Protein AF-A0A4Q3VGV3-F1 (afdb_monomer_lite)

Secondary structure (DSSP, 8-state):
--------TTS-HHHHHHHHHHHHHTT---------TTTTTTTTTTTS----SEEEEEE--SHHHHHHHHHHHHHHHHHTTEEEEEPPHHHHHHH-TT-TTGGG--EEEEEETTTTEEEEEEEE-GGGTTEEEEEEPP-SSHHHHHHHHHHHHHHHHHTT--EEEEPPPTTSPPPPGGGEEE-SSBEEE-TTTTHHHH--

pLDDT: mean 72.24, std 19.87, range [29.66, 96.62]

Foldseek 3Di:
DDADEDEPLPDDPVVVVVVVVVCVVVVHHDHDHPNPCVQVVCVPPPDDRFQFPWKKKWAAPDLVLLVLLVVLLCVLLVVLQKDKDWPDLVVLVVVVPPDPLSSLWTWIFIARPVPRHTQWTWGADPVGRRIIMITGTDDPCVPSSVVSVVSSQVSSVVSVIDMATFDQFPQRDTDDPVQWDQDPRHTDGHPVCNVVRPDD

Structure (mmCIF, N/CA/C/O backbone):
data_AF-A0A4Q3VGV3-F1
#
_entry.id   AF-A0A4Q3VGV3-F1
#
loop_
_atom_site.group_PDB
_atom_site.id
_atom_site.type_symbol
_atom_site.label_atom_id
_atom_site.label_alt_id
_atom_site.label_comp_id
_atom_site.label_asym_id
_atom_site.label_entity_id
_atom_site.label_seq_id
_atom_site.pdbx_PDB_ins_code
_atom_site.Cartn_x
_atom_site.Cartn_y
_atom_site.Cartn_z
_atom_site.occupancy
_atom_site.B_iso_or_equiv
_atom_site.auth_seq_id
_atom_site.auth_comp_id
_atom_site.auth_asym_id
_atom_site.auth_atom_id
_atom_site.pdbx_PDB_model_num
ATOM 1 N N . MET A 1 1 ? -16.987 -21.972 -27.657 1.00 40.00 1 MET A N 1
ATOM 2 C CA . MET A 1 1 ? -17.766 -20.711 -27.618 1.00 40.00 1 MET A CA 1
ATOM 3 C C . MET A 1 1 ? -16.811 -19.556 -27.882 1.00 40.00 1 MET A C 1
ATOM 5 O O . MET A 1 1 ? -15.802 -19.479 -27.195 1.00 40.00 1 MET A O 1
ATOM 9 N N . ASN A 1 2 ? -17.082 -18.706 -28.878 1.00 35.22 2 ASN 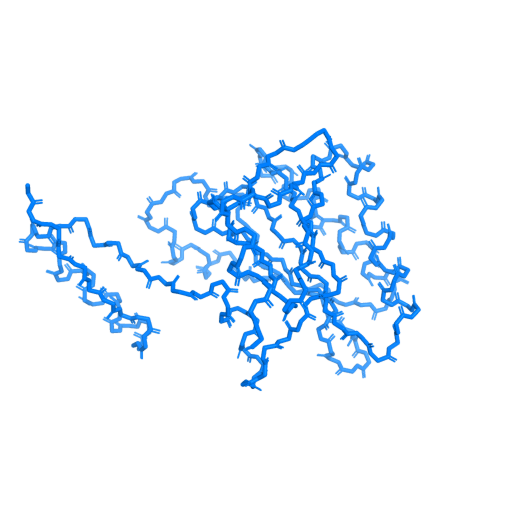A N 1
ATOM 10 C CA . ASN A 1 2 ? -16.252 -17.529 -29.168 1.00 35.22 2 ASN A CA 1
ATOM 11 C C . ASN A 1 2 ? -16.540 -16.430 -28.140 1.00 35.22 2 ASN A C 1
ATOM 13 O O . ASN A 1 2 ? -17.658 -15.918 -28.089 1.00 35.22 2 ASN A O 1
ATOM 17 N N . LYS A 1 3 ? -15.542 -16.077 -27.327 1.00 43.94 3 LYS A N 1
ATOM 18 C CA . LYS A 1 3 ? -15.597 -14.909 -26.442 1.00 43.94 3 LYS A CA 1
ATOM 19 C C . LYS A 1 3 ? -15.252 -13.663 -27.258 1.00 43.94 3 LYS A C 1
ATOM 21 O O . LYS A 1 3 ? -14.250 -13.645 -27.968 1.00 43.94 3 LYS A O 1
ATOM 26 N N . THR A 1 4 ? -16.099 -12.642 -27.192 1.00 41.28 4 THR A N 1
ATOM 27 C CA . THR A 1 4 ? -15.856 -11.343 -27.829 1.00 41.28 4 THR A CA 1
ATOM 28 C C . THR A 1 4 ? -15.467 -10.349 -26.747 1.00 41.28 4 THR A C 1
ATOM 30 O O . THR A 1 4 ? -16.259 -10.083 -25.848 1.00 41.28 4 THR A O 1
ATOM 33 N N . TYR A 1 5 ? -14.253 -9.814 -26.840 1.00 43.38 5 TYR A N 1
ATOM 34 C CA . TYR A 1 5 ? -13.727 -8.819 -25.911 1.00 43.38 5 TYR A CA 1
ATOM 35 C C . TYR A 1 5 ? -13.963 -7.420 -26.480 1.00 43.38 5 TYR A C 1
ATOM 37 O O . TYR A 1 5 ? -13.674 -7.170 -27.650 1.00 43.38 5 TYR A O 1
ATOM 45 N N . ILE A 1 6 ? -14.513 -6.519 -25.666 1.00 46.09 6 ILE A N 1
ATOM 46 C CA . ILE A 1 6 ? -14.771 -5.128 -26.048 1.00 46.09 6 ILE A CA 1
ATOM 47 C C . ILE A 1 6 ? -14.078 -4.236 -25.024 1.00 46.09 6 ILE A C 1
ATOM 49 O O . ILE A 1 6 ? -14.491 -4.174 -23.868 1.00 46.09 6 ILE A O 1
ATOM 53 N N . ASP A 1 7 ? -13.026 -3.547 -25.457 1.00 45.75 7 ASP A N 1
ATOM 54 C CA . ASP A 1 7 ? -12.335 -2.556 -24.640 1.00 45.75 7 ASP A CA 1
ATOM 55 C C . ASP A 1 7 ? -13.125 -1.236 -24.622 1.00 45.75 7 ASP A C 1
ATOM 57 O O . ASP A 1 7 ? -13.456 -0.658 -25.661 1.00 45.75 7 ASP A O 1
ATOM 61 N N . VAL A 1 8 ? -13.446 -0.762 -23.418 1.00 49.47 8 VAL A N 1
ATOM 62 C CA . VAL A 1 8 ? -14.149 0.506 -23.176 1.00 49.47 8 VAL A CA 1
ATOM 63 C C . VAL A 1 8 ? -13.339 1.475 -22.311 1.00 49.47 8 VAL A C 1
ATOM 65 O O . VAL A 1 8 ? -13.848 2.539 -21.951 1.00 49.47 8 VAL A O 1
ATOM 68 N N . SER A 1 9 ? -12.074 1.154 -22.020 1.00 42.62 9 SER A N 1
ATOM 69 C CA . SER A 1 9 ? -11.192 1.848 -21.067 1.00 42.62 9 SER A CA 1
ATOM 70 C C . SER A 1 9 ? -10.837 3.302 -21.439 1.00 42.62 9 SER A C 1
ATOM 72 O O . SER A 1 9 ? -10.206 4.011 -20.658 1.00 42.62 9 SER A O 1
ATOM 74 N N . GLY A 1 10 ? -11.276 3.808 -22.597 1.00 40.31 10 GLY A N 1
ATOM 75 C CA . GLY A 1 10 ? -11.134 5.213 -23.018 1.00 40.31 10 GLY A CA 1
ATOM 76 C C . GLY A 1 10 ? -12.436 6.022 -23.056 1.00 40.31 10 GLY A C 1
ATOM 77 O O . GLY A 1 10 ? -12.441 7.152 -23.543 1.00 40.31 10 GLY A O 1
ATOM 78 N N . ARG A 1 11 ? -13.568 5.456 -22.622 1.00 54.62 11 ARG A N 1
ATOM 79 C CA . ARG A 1 11 ? -14.882 6.118 -22.700 1.00 54.62 11 ARG A CA 1
ATOM 80 C C . ARG A 1 11 ? -15.264 6.760 -21.371 1.00 54.62 11 ARG A C 1
ATOM 82 O O . ARG A 1 11 ? -14.878 6.274 -20.314 1.00 54.62 11 ARG A O 1
ATOM 89 N N . ALA A 1 12 ? -16.076 7.817 -21.426 1.00 51.72 12 ALA A N 1
ATOM 90 C CA . ALA A 1 12 ? -16.668 8.407 -20.228 1.00 51.72 12 ALA A CA 1
ATOM 91 C C . ALA A 1 12 ? -17.455 7.339 -19.431 1.00 51.72 12 ALA A C 1
ATOM 93 O O . ALA A 1 12 ? -18.098 6.489 -20.056 1.00 51.72 12 ALA A O 1
ATOM 94 N N . PRO A 1 13 ? -17.464 7.374 -18.085 1.00 46.34 13 PRO A N 1
ATOM 95 C CA . PRO A 1 13 ? -18.095 6.337 -17.256 1.00 46.34 13 PRO A CA 1
ATOM 96 C C . PRO A 1 13 ? -19.565 6.057 -17.605 1.00 46.34 13 PRO A C 1
ATOM 98 O O . PRO A 1 13 ? -19.998 4.908 -17.658 1.00 46.34 13 PRO A O 1
ATOM 101 N N . THR A 1 14 ? -20.322 7.100 -17.954 1.00 50.22 14 THR A N 1
ATOM 102 C CA . THR A 1 14 ? -21.720 6.992 -18.404 1.00 50.22 14 THR A CA 1
ATOM 103 C C . THR A 1 14 ? -21.868 6.199 -19.705 1.00 50.22 14 THR A C 1
ATOM 105 O O . THR A 1 14 ? -22.842 5.470 -19.896 1.00 50.22 14 THR A O 1
ATOM 108 N N . VAL A 1 15 ? -20.882 6.296 -20.597 1.00 54.97 15 VAL A N 1
ATOM 109 C CA . VAL A 1 15 ? -20.824 5.552 -21.860 1.00 54.97 15 VAL A CA 1
ATOM 110 C C . VAL A 1 15 ? -20.428 4.098 -21.606 1.00 54.97 15 VAL A C 1
ATOM 112 O O . VAL A 1 15 ? -21.026 3.206 -22.203 1.00 54.97 15 VAL A O 1
ATOM 115 N N . GLN A 1 16 ? -19.489 3.845 -20.688 1.00 56.75 16 GLN A N 1
ATOM 116 C CA . GLN A 1 16 ? -19.114 2.484 -20.284 1.00 56.75 16 GLN A CA 1
ATOM 117 C C . GLN A 1 16 ? -20.322 1.731 -19.704 1.00 56.75 16 GLN A C 1
ATOM 119 O O . GLN A 1 16 ? -20.660 0.649 -20.183 1.00 56.75 16 GLN A O 1
ATOM 124 N N . ALA A 1 17 ? -21.044 2.346 -18.760 1.00 53.09 17 ALA A N 1
ATOM 125 C CA . ALA A 1 17 ? -22.242 1.767 -18.150 1.00 53.09 17 ALA A CA 1
ATOM 126 C C . ALA A 1 17 ? -23.340 1.452 -19.183 1.00 53.09 17 ALA A C 1
ATOM 128 O O . ALA A 1 17 ? -23.973 0.396 -19.132 1.00 53.09 17 ALA A O 1
ATOM 129 N N . LYS A 1 18 ? -23.539 2.337 -20.171 1.00 68.00 18 LYS A N 1
ATOM 130 C CA . LYS A 1 18 ? -24.524 2.132 -21.243 1.00 68.00 18 LYS A CA 1
ATOM 131 C C . LYS A 1 18 ? -24.142 0.977 -22.174 1.00 68.00 18 LYS A C 1
ATOM 133 O O . LYS A 1 18 ? -25.013 0.204 -22.562 1.00 68.00 18 LYS A O 1
ATOM 138 N N . ILE A 1 19 ? -22.859 0.840 -22.515 1.00 61.69 19 ILE A N 1
ATOM 139 C CA . ILE A 1 19 ? -22.356 -0.265 -23.346 1.00 61.69 19 ILE A CA 1
ATOM 140 C C . ILE A 1 19 ? -22.528 -1.600 -22.614 1.00 61.69 19 ILE A C 1
ATOM 142 O O . ILE A 1 19 ? -23.048 -2.546 -23.198 1.00 61.69 19 ILE A O 1
ATOM 146 N N . LEU A 1 20 ? -22.173 -1.662 -21.330 1.00 57.56 20 LEU A N 1
ATOM 147 C CA . LEU A 1 20 ? -22.310 -2.874 -20.517 1.00 57.56 20 LEU A CA 1
ATOM 148 C C . LEU A 1 20 ? -23.768 -3.317 -20.387 1.00 57.56 20 LEU A C 1
ATOM 150 O O . LEU A 1 20 ? -24.075 -4.493 -20.583 1.00 57.56 20 LEU A O 1
ATOM 154 N N . ARG A 1 21 ? -24.680 -2.367 -20.150 1.00 63.28 21 ARG A N 1
ATOM 155 C CA . ARG A 1 21 ? -26.120 -2.638 -20.105 1.00 63.28 21 ARG A CA 1
ATOM 156 C C . ARG A 1 21 ? -26.635 -3.229 -21.423 1.00 63.28 21 ARG A C 1
ATOM 158 O O . ARG A 1 21 ? -27.347 -4.227 -21.403 1.00 63.28 21 ARG A O 1
ATOM 165 N N . LEU A 1 22 ? -26.225 -2.667 -22.562 1.00 68.06 22 LEU A N 1
ATOM 166 C CA . LEU A 1 22 ? -26.626 -3.152 -23.889 1.00 68.06 22 LEU A CA 1
ATOM 167 C C . LEU A 1 22 ? -26.073 -4.546 -24.222 1.00 68.06 22 LEU A C 1
ATOM 169 O O . LEU A 1 22 ? -26.713 -5.297 -24.958 1.00 68.06 22 LEU A O 1
ATOM 173 N N . LEU A 1 23 ? -24.885 -4.892 -23.721 1.00 61.84 23 LEU A N 1
ATOM 174 C CA . LEU A 1 23 ? -24.288 -6.217 -23.916 1.00 61.84 23 LEU A CA 1
ATOM 175 C C . LEU A 1 23 ? -25.004 -7.278 -23.071 1.00 61.84 23 LEU A C 1
ATOM 177 O O . LEU A 1 23 ? -25.326 -8.351 -23.586 1.00 61.84 23 LEU A O 1
ATOM 181 N N . HIS A 1 24 ? -25.351 -6.932 -21.828 1.00 54.72 24 HIS A N 1
ATOM 182 C CA . HIS A 1 24 ? -26.136 -7.779 -20.933 1.00 54.72 24 HIS A CA 1
ATOM 183 C C . HIS A 1 24 ? -27.552 -8.044 -21.476 1.00 54.72 24 HIS A C 1
ATOM 185 O O . HIS A 1 24 ? -27.973 -9.194 -21.579 1.00 54.72 24 HIS A O 1
ATOM 191 N N . GLU A 1 25 ? -28.269 -7.000 -21.913 1.00 68.56 25 GLU A N 1
ATOM 192 C CA . GLU A 1 25 ? -29.628 -7.112 -22.479 1.00 68.56 25 GLU A CA 1
ATOM 193 C C . GLU A 1 25 ? -29.684 -7.972 -23.756 1.00 68.56 25 GLU A C 1
ATOM 195 O O . GLU A 1 25 ? -30.727 -8.529 -24.091 1.00 68.56 25 GLU A O 1
ATOM 200 N N . ARG A 1 26 ? -28.563 -8.116 -24.472 1.00 66.69 26 ARG A N 1
ATOM 201 C CA . ARG A 1 26 ? -28.480 -8.900 -25.714 1.00 66.69 26 ARG A CA 1
ATOM 202 C C . ARG A 1 26 ? -28.075 -10.358 -25.510 1.00 66.69 26 ARG A C 1
ATOM 204 O O . ARG A 1 26 ? -27.864 -11.051 -26.505 1.00 66.69 26 ARG A O 1
ATOM 211 N N . GLY A 1 27 ? -27.926 -10.821 -24.266 1.00 47.69 27 GLY A N 1
ATOM 212 C CA . GLY A 1 27 ? -27.519 -12.199 -23.960 1.00 47.69 27 GLY A CA 1
ATOM 213 C C . GLY A 1 27 ? -26.157 -12.584 -24.553 1.00 47.69 27 GLY A C 1
ATOM 214 O O . GLY A 1 27 ? -25.841 -13.766 -24.676 1.00 47.69 27 GLY A O 1
ATOM 215 N N . LYS A 1 28 ? -25.353 -11.591 -24.965 1.00 46.59 28 LYS A N 1
ATOM 216 C CA . LYS A 1 28 ? -24.035 -11.784 -25.564 1.00 46.59 28 LYS A CA 1
ATOM 217 C C . LYS A 1 28 ? -22.964 -11.483 -24.523 1.00 46.59 28 LYS A C 1
ATOM 219 O O . LYS A 1 28 ? -22.532 -10.346 -24.397 1.00 46.59 28 LYS A O 1
ATOM 224 N N . VAL A 1 29 ? -22.479 -12.574 -23.931 1.00 45.75 29 VAL A N 1
ATOM 225 C CA . VAL A 1 29 ? -21.128 -12.748 -23.376 1.00 45.75 29 VAL A CA 1
ATOM 226 C C . VAL A 1 29 ? -20.860 -12.034 -22.047 1.00 45.75 29 VAL A C 1
ATOM 228 O O . VAL A 1 29 ? -21.215 -10.880 -21.841 1.00 45.75 29 VAL A O 1
ATOM 231 N N . GLU A 1 30 ? -20.170 -12.770 -21.171 1.00 38.88 30 GLU A N 1
ATOM 232 C CA . GLU A 1 30 ? -19.295 -12.289 -20.098 1.00 38.88 30 GLU A CA 1
ATOM 233 C C . GLU A 1 30 ? -18.474 -11.079 -20.582 1.00 38.88 30 GLU A C 1
ATOM 235 O O . GLU A 1 30 ? -17.370 -11.214 -21.109 1.00 38.88 30 GLU A O 1
ATOM 240 N N . ALA A 1 31 ? -19.041 -9.879 -20.484 1.00 34.53 31 ALA A N 1
ATOM 241 C CA . ALA A 1 31 ? -18.368 -8.653 -20.870 1.00 34.53 31 ALA A CA 1
ATOM 242 C C . ALA A 1 31 ? -17.341 -8.314 -19.785 1.00 34.53 31 ALA A C 1
ATOM 244 O O . ALA A 1 31 ? -17.613 -7.574 -18.842 1.00 34.53 31 ALA A O 1
ATOM 245 N N . THR A 1 32 ? -16.153 -8.901 -19.894 1.00 34.31 32 THR A N 1
ATOM 246 C CA . THR A 1 32 ? -15.012 -8.555 -19.052 1.00 34.31 32 THR A CA 1
ATOM 247 C C . THR A 1 32 ? -14.489 -7.192 -19.489 1.00 34.31 32 THR A C 1
ATOM 249 O O . THR A 1 32 ? -13.941 -7.041 -20.580 1.00 34.31 32 THR A O 1
ATOM 252 N N . ILE A 1 33 ? -14.650 -6.188 -18.629 1.00 35.88 33 ILE A N 1
ATOM 253 C CA . ILE A 1 33 ? -13.956 -4.909 -18.775 1.00 35.88 33 ILE A CA 1
ATOM 254 C C . ILE A 1 33 ? -12.475 -5.186 -18.515 1.00 35.88 33 ILE A C 1
ATOM 256 O O . ILE A 1 33 ? -12.061 -5.293 -17.360 1.00 35.88 33 ILE A O 1
ATOM 260 N N . ILE A 1 34 ? -11.678 -5.299 -19.574 1.00 29.66 34 ILE A N 1
ATOM 261 C CA . ILE A 1 34 ? -10.220 -5.282 -19.467 1.00 29.66 34 ILE A CA 1
ATOM 262 C C . ILE A 1 34 ? -9.838 -3.821 -19.245 1.00 29.66 34 ILE A C 1
ATOM 264 O O . ILE A 1 34 ? -9.726 -3.032 -20.176 1.00 29.66 34 ILE A O 1
ATOM 268 N N . SER A 1 35 ? -9.742 -3.434 -17.981 1.00 33.97 35 SER A N 1
ATOM 269 C CA . SER A 1 35 ? -9.108 -2.182 -17.60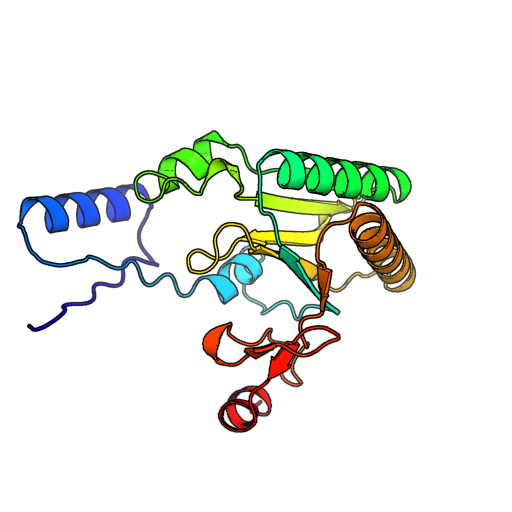1 1.00 33.97 35 SER A CA 1
ATOM 270 C C . SER A 1 35 ? -7.629 -2.508 -17.434 1.00 33.97 35 SER A C 1
ATOM 272 O O . SER A 1 35 ? -7.235 -3.194 -16.498 1.00 33.97 35 SER A O 1
ATOM 274 N N . SER A 1 36 ? -6.801 -2.042 -18.363 1.00 30.94 36 SER A N 1
ATOM 275 C CA . SER A 1 36 ? -5.338 -2.084 -18.269 1.00 30.94 36 SER A CA 1
ATOM 276 C C . SER A 1 36 ? -4.789 -1.111 -17.201 1.00 30.94 36 SER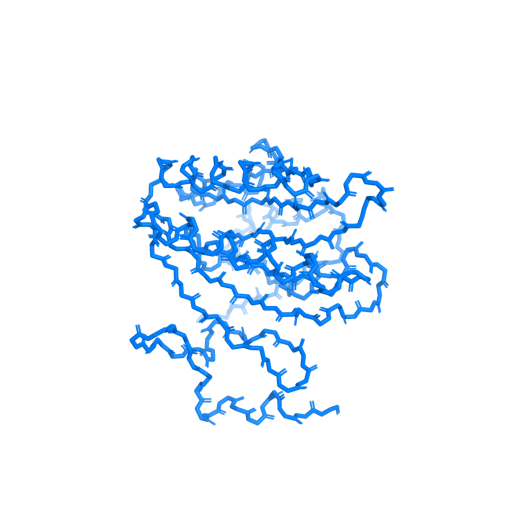 A C 1
ATOM 278 O O . SER A 1 36 ? -3.651 -0.645 -17.303 1.00 30.94 36 SER A O 1
ATOM 280 N N . ASP A 1 37 ? -5.599 -0.741 -16.196 1.00 37.44 37 ASP A N 1
ATOM 281 C CA . ASP A 1 37 ? -5.388 0.463 -15.389 1.00 37.44 37 ASP A CA 1
ATOM 282 C C . ASP A 1 37 ? -4.507 0.289 -14.150 1.00 37.44 37 ASP A C 1
ATOM 284 O O . ASP A 1 37 ? -4.255 1.288 -13.478 1.00 37.44 37 ASP A O 1
ATOM 288 N N . SER A 1 38 ? -3.928 -0.880 -13.865 1.00 36.75 38 SER A N 1
ATOM 289 C CA . SER A 1 38 ? -2.912 -0.981 -12.797 1.00 36.75 38 SER A CA 1
ATOM 290 C C . SER A 1 38 ? -1.718 -0.045 -13.088 1.00 36.75 38 SER A C 1
ATOM 292 O O . SER A 1 38 ? -1.087 0.493 -12.183 1.00 36.75 38 SER A O 1
ATOM 294 N N . SER A 1 39 ? -1.480 0.262 -14.372 1.00 35.38 39 SER A N 1
ATOM 295 C CA . SER A 1 39 ? -0.538 1.293 -14.831 1.00 35.38 39 SER A CA 1
ATOM 296 C C . SER A 1 39 ? -1.120 2.718 -14.885 1.00 35.38 39 SER A C 1
ATOM 298 O O . SER A 1 39 ? -0.361 3.686 -14.828 1.00 35.38 39 SER A O 1
ATOM 300 N N . ARG A 1 40 ? -2.450 2.880 -14.952 1.00 35.00 40 ARG A N 1
ATOM 301 C CA . ARG A 1 40 ? -3.128 4.189 -15.012 1.00 35.00 40 ARG A CA 1
ATOM 302 C C . ARG A 1 40 ? -3.521 4.765 -13.662 1.00 35.00 40 ARG A C 1
ATOM 304 O O . ARG A 1 40 ? -3.577 5.987 -13.561 1.00 35.00 40 ARG A O 1
ATOM 311 N N . ALA A 1 41 ? -3.699 3.950 -12.626 1.00 38.88 41 ALA A N 1
ATOM 312 C CA . ALA A 1 41 ? -3.813 4.450 -11.255 1.00 38.88 41 ALA A CA 1
ATOM 313 C C . ALA A 1 41 ? -2.563 5.266 -10.859 1.00 38.88 41 ALA A C 1
ATOM 315 O O . ALA A 1 41 ? -2.673 6.291 -10.193 1.00 38.88 41 ALA A O 1
ATOM 316 N N . LEU A 1 42 ? -1.392 4.888 -11.389 1.00 39.12 42 LEU A N 1
ATOM 317 C CA . LEU A 1 42 ? -0.143 5.655 -11.300 1.00 39.12 42 LEU A CA 1
ATOM 318 C C . LEU A 1 42 ? 0.003 6.747 -12.383 1.00 39.12 42 LEU A C 1
ATOM 320 O O . LEU A 1 42 ? 0.860 7.617 -12.256 1.00 39.12 42 LEU A O 1
ATOM 324 N N . ALA A 1 43 ? -0.821 6.736 -13.438 1.00 34.09 43 ALA A N 1
ATOM 325 C CA . ALA A 1 43 ? -0.803 7.721 -14.531 1.00 34.09 43 ALA A CA 1
ATOM 326 C C . ALA A 1 43 ? -1.812 8.873 -14.358 1.00 34.09 43 ALA A C 1
ATOM 328 O O . ALA A 1 43 ? -1.859 9.770 -15.203 1.00 34.09 43 ALA A O 1
ATOM 329 N N . GLY A 1 44 ? -2.592 8.885 -13.268 1.00 31.72 44 GLY A N 1
ATOM 330 C CA . GLY A 1 44 ? -3.479 9.998 -12.902 1.00 31.72 44 GLY A CA 1
ATOM 331 C C . GLY A 1 44 ? -2.743 11.325 -12.657 1.00 31.72 44 GLY A C 1
ATOM 332 O O . GLY A 1 44 ? -3.356 12.387 -12.720 1.00 31.72 44 GLY A O 1
ATOM 333 N N . CYS A 1 45 ? -1.421 11.281 -12.471 1.00 34.47 45 CYS A N 1
ATOM 334 C CA . CYS A 1 45 ? -0.537 12.442 -12.421 1.00 34.47 45 CYS A CA 1
ATOM 335 C C . CYS A 1 45 ? 0.293 12.545 -13.714 1.00 34.47 45 CYS A C 1
ATOM 337 O O . CYS A 1 45 ? 1.466 12.191 -13.738 1.00 34.47 45 CYS A O 1
ATOM 339 N N . GLY A 1 46 ? -0.314 13.016 -14.807 1.00 29.69 46 GLY A N 1
ATOM 340 C CA . GLY A 1 46 ? 0.411 13.598 -15.946 1.00 29.69 46 GLY A CA 1
ATOM 341 C C . GLY A 1 46 ? 1.551 12.761 -16.549 1.00 29.69 46 GLY A C 1
ATOM 342 O O . GLY A 1 46 ? 2.715 13.133 -16.450 1.00 29.69 46 GLY A O 1
ATOM 343 N N . GLY A 1 47 ? 1.225 11.672 -17.248 1.00 31.36 47 GLY A N 1
ATOM 344 C CA . GLY A 1 47 ? 2.007 11.179 -18.397 1.00 31.36 47 GLY A CA 1
ATOM 345 C C . GLY A 1 47 ? 3.442 10.671 -18.173 1.00 31.36 47 GLY A C 1
ATOM 346 O O . GLY A 1 47 ? 4.092 10.306 -19.150 1.00 31.36 47 GLY A O 1
ATOM 347 N N . LYS A 1 48 ? 3.953 10.598 -16.940 1.00 42.09 48 LYS A N 1
ATOM 348 C CA . LYS A 1 48 ? 5.214 9.910 -16.621 1.00 42.09 48 LYS A CA 1
ATOM 349 C C . LYS A 1 48 ? 4.910 8.708 -15.740 1.00 42.09 48 LYS A C 1
ATOM 351 O O . LYS A 1 48 ? 4.280 8.857 -14.701 1.00 42.09 48 LYS A O 1
ATOM 356 N N . HIS A 1 49 ? 5.369 7.525 -16.145 1.00 53.28 49 HIS A N 1
ATOM 357 C CA . HIS A 1 49 ? 5.329 6.335 -15.298 1.00 53.28 49 HIS A CA 1
ATOM 358 C C . HIS A 1 49 ? 6.106 6.627 -14.007 1.00 53.28 49 HIS A C 1
ATOM 360 O O . HIS A 1 49 ? 7.337 6.694 -14.021 1.00 53.28 49 HIS A O 1
ATOM 366 N N . VAL A 1 50 ? 5.395 6.866 -12.904 1.00 63.09 50 VAL A N 1
ATOM 367 C CA . VAL A 1 50 ? 6.026 7.054 -11.598 1.00 63.09 50 VAL A CA 1
ATOM 368 C C . VAL A 1 50 ? 6.536 5.693 -11.146 1.00 63.09 50 VAL A C 1
ATOM 370 O O . VAL A 1 50 ? 5.753 4.771 -10.925 1.00 63.09 50 VAL A O 1
ATOM 373 N N . ARG A 1 51 ? 7.861 5.558 -11.054 1.00 77.56 51 ARG A N 1
ATOM 374 C CA . ARG A 1 51 ? 8.502 4.331 -10.574 1.00 77.56 51 ARG A CA 1
ATOM 375 C C . ARG A 1 51 ? 8.316 4.246 -9.061 1.00 77.56 51 ARG A C 1
ATOM 377 O O . ARG A 1 51 ? 8.768 5.161 -8.372 1.00 77.56 51 ARG A O 1
ATOM 384 N N . PRO A 1 52 ? 7.669 3.202 -8.532 1.00 79.06 52 PRO A N 1
ATOM 385 C CA . PRO A 1 52 ? 7.486 3.062 -7.103 1.00 79.06 52 PRO A CA 1
ATOM 386 C C . PRO A 1 52 ? 8.824 2.819 -6.408 1.00 79.06 52 PRO A C 1
ATOM 388 O O . PRO A 1 52 ? 9.720 2.167 -6.940 1.00 79.06 52 PRO A O 1
ATOM 391 N N . ALA A 1 53 ? 8.946 3.353 -5.198 1.00 79.25 53 ALA A N 1
ATOM 392 C CA . ALA A 1 53 ? 10.113 3.169 -4.344 1.00 79.25 53 ALA A CA 1
ATOM 393 C C . ALA A 1 53 ? 10.026 1.881 -3.509 1.00 79.25 53 ALA A C 1
ATOM 395 O O . ALA A 1 53 ? 11.049 1.379 -3.049 1.00 79.25 53 ALA A O 1
ATOM 396 N N . ALA A 1 54 ? 8.811 1.390 -3.258 1.00 81.44 54 ALA A N 1
ATOM 397 C CA . ALA A 1 54 ? 8.517 0.114 -2.611 1.00 81.44 54 ALA A CA 1
ATOM 398 C C . ALA A 1 54 ? 7.037 -0.234 -2.805 1.00 81.44 54 ALA A C 1
ATOM 400 O O . ALA A 1 54 ? 6.214 0.666 -3.005 1.00 81.44 54 ALA A O 1
ATOM 401 N N . ALA A 1 55 ? 6.692 -1.514 -2.683 1.00 86.88 55 ALA A N 1
ATOM 402 C CA . ALA A 1 55 ? 5.305 -1.943 -2.647 1.00 86.88 55 ALA A CA 1
ATOM 403 C C . ALA A 1 55 ? 5.099 -3.143 -1.720 1.00 86.88 55 ALA A C 1
ATOM 405 O O . ALA A 1 55 ? 5.969 -4.000 -1.577 1.00 86.88 55 ALA A O 1
ATOM 406 N N . PHE A 1 56 ? 3.929 -3.193 -1.090 1.00 87.44 56 PHE A N 1
ATOM 407 C CA . PHE A 1 56 ? 3.537 -4.257 -0.174 1.00 87.44 56 PHE A CA 1
ATOM 408 C C . PHE A 1 56 ? 2.107 -4.676 -0.459 1.00 87.44 56 PHE A C 1
ATOM 410 O O . PHE A 1 56 ? 1.240 -3.840 -0.704 1.00 87.44 56 PHE A O 1
ATOM 417 N N . LYS A 1 57 ? 1.856 -5.974 -0.367 1.00 88.75 57 LYS A N 1
ATOM 418 C CA . LYS A 1 57 ? 0.524 -6.553 -0.371 1.00 88.75 57 LYS A CA 1
ATOM 419 C C . LYS A 1 57 ? 0.086 -6.809 1.065 1.00 88.75 57 LYS A C 1
ATOM 421 O O . LYS A 1 57 ? 0.787 -7.485 1.814 1.00 88.75 57 LYS A O 1
ATOM 426 N N . ILE A 1 58 ? -1.098 -6.330 1.409 1.00 89.06 58 ILE A N 1
ATOM 427 C CA . ILE A 1 58 ? -1.758 -6.572 2.688 1.00 89.06 58 ILE A CA 1
ATOM 428 C C . ILE A 1 58 ? -2.996 -7.413 2.425 1.00 89.06 58 ILE A C 1
ATOM 430 O O . ILE A 1 58 ? -3.819 -7.064 1.575 1.00 89.06 58 ILE A O 1
ATOM 434 N N . VAL A 1 59 ? -3.115 -8.536 3.124 1.00 87.00 59 VAL A N 1
ATOM 435 C CA . VAL A 1 59 ? -4.285 -9.409 3.012 1.00 87.00 59 VAL A CA 1
ATOM 436 C C . VAL A 1 59 ? -5.316 -8.986 4.049 1.00 87.00 59 VAL A C 1
ATOM 438 O O . VAL A 1 59 ? -5.036 -8.962 5.244 1.00 87.00 59 VAL A O 1
ATOM 441 N N . LEU A 1 60 ? -6.507 -8.652 3.569 1.00 86.06 60 LEU A N 1
ATOM 442 C CA . LEU A 1 60 ? -7.694 -8.373 4.357 1.00 86.06 60 LEU A CA 1
ATOM 443 C C . LEU A 1 60 ? -8.640 -9.563 4.213 1.00 86.06 60 LEU A C 1
ATOM 445 O O . LEU A 1 60 ? -8.941 -10.003 3.105 1.00 86.06 60 LEU A O 1
ATOM 449 N N . THR A 1 61 ? -9.084 -10.098 5.340 1.00 85.44 61 THR A N 1
ATOM 450 C CA . THR A 1 61 ? -10.036 -11.213 5.407 1.00 85.44 61 THR A CA 1
ATOM 451 C C . THR A 1 61 ? -11.420 -10.760 5.864 1.00 85.44 61 THR A C 1
ATOM 453 O O . THR A 1 61 ? -12.398 -11.492 5.706 1.00 85.44 61 THR A O 1
ATOM 456 N N . SER A 1 62 ? -11.518 -9.543 6.408 1.00 84.00 62 SER A N 1
ATOM 457 C CA . SER A 1 62 ? -12.738 -8.976 6.977 1.00 84.00 62 SER A CA 1
ATOM 458 C C . SER A 1 62 ? -12.795 -7.445 6.865 1.00 84.00 62 SER A C 1
ATOM 460 O O . SER A 1 62 ? -11.795 -6.773 6.612 1.00 84.00 62 SER A O 1
ATOM 462 N N . GLU A 1 63 ? -13.975 -6.866 7.103 1.00 82.44 63 GLU A N 1
ATOM 463 C CA . GLU A 1 63 ? -14.139 -5.411 7.263 1.00 82.44 63 GLU A CA 1
ATOM 464 C C . GLU A 1 63 ? -13.394 -4.876 8.505 1.00 82.44 63 GLU A C 1
ATOM 466 O O . GLU A 1 63 ? -12.902 -3.742 8.518 1.00 82.44 63 GLU A O 1
ATOM 471 N N . ALA A 1 64 ? -13.250 -5.707 9.544 1.00 87.12 64 ALA A N 1
ATOM 472 C CA . ALA A 1 64 ? -12.456 -5.364 10.718 1.00 87.12 64 ALA A CA 1
ATOM 473 C C . ALA A 1 64 ? -10.981 -5.155 10.338 1.00 87.12 64 ALA A C 1
ATOM 475 O O . ALA A 1 64 ? -10.388 -4.159 10.749 1.00 87.12 64 ALA A O 1
ATOM 476 N N . ASP A 1 65 ? -10.425 -6.006 9.470 1.00 89.31 65 ASP A N 1
ATOM 477 C CA . ASP A 1 65 ? -9.051 -5.856 8.969 1.00 89.31 65 ASP A CA 1
ATOM 478 C C . ASP A 1 65 ? -8.876 -4.550 8.193 1.00 89.31 65 ASP A C 1
ATOM 480 O O . ASP A 1 65 ? -7.888 -3.838 8.375 1.00 89.31 65 ASP A O 1
ATOM 484 N N . ARG A 1 66 ? -9.863 -4.191 7.360 1.00 87.69 66 ARG A N 1
ATOM 485 C CA . ARG A 1 66 ? -9.888 -2.902 6.653 1.00 87.69 66 ARG A CA 1
ATOM 486 C C . ARG A 1 66 ? -9.850 -1.731 7.634 1.00 87.69 66 ARG A C 1
ATOM 488 O O . ARG A 1 66 ? -9.093 -0.782 7.435 1.00 87.69 66 ARG A O 1
ATOM 495 N N . THR A 1 67 ? -10.665 -1.791 8.683 1.00 90.38 67 THR A N 1
ATOM 496 C CA . THR A 1 67 ? -10.729 -0.749 9.716 1.00 90.38 67 THR A CA 1
ATOM 497 C C . THR A 1 67 ? -9.400 -0.623 10.460 1.00 90.38 67 THR A C 1
ATOM 499 O O . THR A 1 67 ? -8.894 0.488 10.627 1.00 90.38 67 THR A O 1
ATOM 502 N N . VAL A 1 68 ? -8.794 -1.754 10.836 1.00 94.19 68 VAL A N 1
ATOM 503 C CA . VAL A 1 68 ? -7.462 -1.805 11.455 1.00 94.19 68 VAL A CA 1
ATOM 504 C C . VAL A 1 68 ? -6.416 -1.182 10.532 1.00 94.19 68 VAL 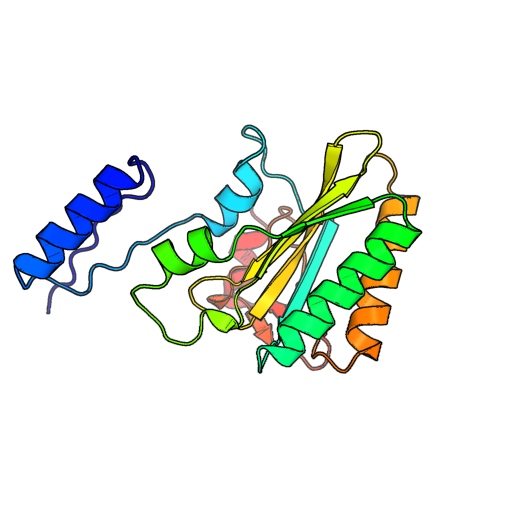A C 1
ATOM 506 O O . VAL A 1 68 ? -5.677 -0.297 10.963 1.00 94.19 68 VAL A O 1
ATOM 509 N N . LEU A 1 69 ? -6.389 -1.579 9.257 1.00 93.12 69 LEU A N 1
ATOM 510 C CA . LEU A 1 69 ? -5.445 -1.055 8.274 1.00 93.12 69 LEU A CA 1
ATOM 511 C C . LEU A 1 69 ? -5.547 0.472 8.154 1.00 93.12 69 LEU A C 1
ATOM 513 O O . LEU A 1 69 ? -4.540 1.170 8.281 1.00 93.12 69 LEU A O 1
ATOM 517 N N . LEU A 1 70 ? -6.755 0.999 7.938 1.00 93.25 70 LEU A N 1
ATOM 518 C CA . LEU A 1 70 ? -6.972 2.439 7.777 1.00 93.25 70 LEU A CA 1
ATOM 519 C C . LEU A 1 70 ? -6.596 3.223 9.038 1.00 93.25 70 LEU A C 1
ATOM 521 O O . LEU A 1 70 ? -5.957 4.266 8.926 1.00 93.25 70 LEU A O 1
ATOM 525 N N . SER A 1 71 ? -6.916 2.698 10.223 1.00 95.50 71 SER A N 1
ATOM 526 C CA . SER A 1 71 ? -6.544 3.324 11.496 1.00 95.50 71 SER A CA 1
ATOM 527 C C . SER A 1 71 ? -5.024 3.385 11.690 1.00 95.50 71 SER A C 1
ATOM 529 O O . SER A 1 71 ? -4.491 4.424 12.088 1.00 95.50 71 SER A O 1
ATOM 531 N N . VAL A 1 72 ? -4.304 2.309 11.344 1.00 96.62 72 VAL A N 1
ATOM 532 C CA . VAL A 1 72 ? -2.834 2.280 11.392 1.00 96.62 72 VAL A CA 1
ATOM 533 C C . VAL A 1 72 ? -2.235 3.319 10.443 1.00 96.62 72 VAL A C 1
ATOM 535 O O . VAL A 1 72 ? -1.358 4.085 10.851 1.00 96.62 72 VAL A O 1
ATOM 538 N N . ILE A 1 73 ? -2.717 3.381 9.197 1.00 95.00 73 ILE A N 1
ATOM 539 C CA . ILE A 1 73 ? -2.223 4.344 8.204 1.00 95.00 73 ILE A CA 1
ATOM 540 C C . ILE A 1 73 ? -2.491 5.771 8.661 1.00 95.00 73 ILE A C 1
ATOM 542 O O . ILE A 1 73 ? -1.594 6.607 8.577 1.00 95.00 73 ILE A O 1
ATOM 546 N N . GLU A 1 74 ? -3.695 6.060 9.151 1.00 95.50 74 GLU A N 1
ATOM 547 C CA . GLU A 1 74 ? -4.055 7.390 9.633 1.00 95.50 74 GLU A CA 1
ATOM 548 C C . GLU A 1 74 ? -3.154 7.824 10.795 1.00 95.50 74 GLU A C 1
ATOM 550 O O . GLU A 1 74 ? -2.620 8.934 10.776 1.00 95.50 74 GLU A O 1
ATOM 555 N N . GLY A 1 75 ? -2.935 6.939 11.774 1.00 96.00 75 GLY A N 1
ATOM 556 C CA . GLY A 1 75 ? -2.077 7.215 12.924 1.00 96.00 75 GLY A CA 1
ATOM 557 C C . GLY A 1 75 ? -0.644 7.554 12.516 1.00 96.00 75 GLY A C 1
ATOM 558 O O . GLY A 1 75 ? -0.124 8.594 12.915 1.00 96.00 75 GLY A O 1
ATOM 559 N N . VAL A 1 76 ? -0.025 6.723 11.669 1.00 96.19 76 VAL A N 1
ATOM 560 C CA . VAL A 1 76 ? 1.341 6.979 11.174 1.00 96.19 76 VAL A CA 1
ATOM 561 C C . VAL A 1 76 ? 1.384 8.230 10.299 1.00 96.19 76 VAL A C 1
ATOM 563 O O . VAL A 1 76 ? 2.284 9.047 10.443 1.00 96.19 76 VAL A O 1
ATOM 566 N N . SER A 1 77 ? 0.397 8.425 9.422 1.00 93.75 77 SER A N 1
ATOM 567 C CA . SER A 1 77 ? 0.339 9.604 8.551 1.00 93.75 77 SER A CA 1
ATOM 568 C C . SER A 1 77 ? 0.305 10.890 9.373 1.00 93.75 77 SER A C 1
ATOM 570 O O . SER A 1 77 ? 1.053 11.821 9.092 1.00 93.75 77 SER A O 1
ATOM 572 N N . ARG A 1 78 ? -0.507 10.927 10.434 1.00 94.25 78 ARG A N 1
ATOM 573 C CA . ARG A 1 78 ? -0.627 12.088 11.321 1.00 94.25 78 ARG A CA 1
ATOM 574 C C . ARG A 1 78 ? 0.673 12.392 12.069 1.00 94.25 78 ARG A C 1
ATOM 576 O O . ARG A 1 78 ? 1.039 13.559 12.168 1.00 94.25 78 ARG A O 1
ATOM 583 N N . GLU A 1 79 ? 1.365 11.363 12.562 1.00 93.50 79 GLU A N 1
ATOM 584 C CA . GLU A 1 79 ? 2.674 11.491 13.226 1.00 93.50 79 GLU A CA 1
ATOM 585 C C . GLU A 1 79 ? 3.740 12.104 12.296 1.00 93.50 79 GLU A C 1
ATOM 587 O O . GLU A 1 79 ? 4.605 12.842 12.762 1.00 93.50 79 GLU A O 1
ATOM 592 N N . GLU A 1 80 ? 3.645 11.856 10.986 1.00 91.19 80 GLU A N 1
ATOM 593 C CA . GLU A 1 80 ? 4.601 12.323 9.969 1.00 91.19 80 GLU A CA 1
ATOM 594 C C . GLU A 1 80 ? 4.155 13.604 9.226 1.00 91.19 80 GLU A C 1
ATOM 596 O O . GLU A 1 80 ? 4.760 13.994 8.222 1.00 91.19 80 GLU A O 1
ATOM 601 N N . GLY A 1 81 ? 3.081 14.270 9.672 1.00 91.06 81 GLY A N 1
ATOM 602 C CA . GLY A 1 81 ? 2.556 15.478 9.012 1.00 91.06 81 GLY A CA 1
ATOM 603 C C . GLY A 1 81 ? 1.943 15.218 7.626 1.00 91.06 81 GLY A C 1
ATOM 604 O O . GLY A 1 81 ? 1.938 16.088 6.749 1.00 91.06 81 GLY A O 1
ATOM 605 N N . LEU A 1 82 ? 1.443 14.003 7.411 1.00 92.31 82 LEU A N 1
ATOM 606 C CA . LEU A 1 82 ? 0.765 13.555 6.200 1.00 92.31 82 LEU A CA 1
ATOM 607 C C . LEU A 1 82 ? -0.754 13.509 6.420 1.00 92.31 82 LEU A C 1
ATOM 609 O O . LEU A 1 82 ? -1.263 13.542 7.543 1.00 92.31 82 LEU A O 1
ATOM 613 N N . ARG A 1 83 ? -1.504 13.448 5.325 1.00 92.81 83 ARG A N 1
ATOM 614 C CA . ARG A 1 83 ? -2.961 13.334 5.302 1.00 92.81 83 ARG A CA 1
ATOM 615 C C . ARG A 1 83 ? -3.345 12.075 4.543 1.00 92.81 83 ARG A C 1
ATOM 617 O O . ARG A 1 83 ? -2.895 11.867 3.421 1.00 92.81 83 ARG A O 1
ATOM 624 N N . LEU A 1 84 ? -4.188 11.259 5.162 1.00 92.06 84 LEU A N 1
ATOM 625 C CA . LEU A 1 84 ? -4.839 10.134 4.508 1.00 92.06 84 LEU A CA 1
ATOM 626 C C . LEU A 1 84 ? -6.152 10.613 3.885 1.00 92.06 84 LEU A C 1
ATOM 628 O O . LEU A 1 84 ? -6.983 11.213 4.563 1.00 92.06 84 LEU A O 1
ATOM 632 N N . GLU A 1 85 ? -6.347 10.305 2.612 1.00 88.31 85 GLU A N 1
ATOM 633 C CA . GLU A 1 85 ? -7.590 10.529 1.886 1.00 88.31 85 GLU A CA 1
ATOM 634 C C . GLU A 1 85 ? -8.132 9.177 1.435 1.00 88.31 85 GLU A C 1
ATOM 636 O O . GLU A 1 85 ? -7.543 8.499 0.594 1.00 88.31 85 GLU A O 1
ATOM 641 N N . VAL A 1 86 ? -9.254 8.762 2.018 1.00 86.62 86 VAL A N 1
ATOM 642 C CA . VAL A 1 86 ? -9.935 7.521 1.643 1.00 86.62 86 VAL A CA 1
ATOM 643 C C . VAL A 1 86 ? -11.021 7.868 0.635 1.00 86.62 86 VAL A C 1
ATOM 645 O O . VAL A 1 86 ? -11.847 8.745 0.876 1.00 86.62 86 VAL A O 1
ATOM 648 N N . SER A 1 87 ? -11.018 7.195 -0.514 1.00 79.00 87 SER A N 1
ATOM 649 C CA . SER A 1 87 ? -12.063 7.378 -1.516 1.00 79.00 87 SER A CA 1
ATOM 650 C C . SER A 1 87 ? -13.408 6.908 -0.981 1.00 79.00 87 SER A C 1
ATOM 652 O O . SER A 1 87 ? -13.508 5.850 -0.357 1.00 79.00 87 SER A O 1
ATOM 654 N N . ASP A 1 88 ? -14.437 7.701 -1.262 1.00 62.62 88 ASP A N 1
ATOM 655 C CA . ASP A 1 88 ? -15.758 7.499 -0.690 1.00 62.62 88 ASP A CA 1
ATOM 656 C C . ASP A 1 88 ? -16.367 6.148 -1.096 1.00 62.62 88 ASP A C 1
ATOM 658 O O . ASP A 1 88 ? -16.298 5.713 -2.255 1.00 62.62 88 ASP A O 1
ATOM 662 N N . SER A 1 89 ? -16.986 5.491 -0.118 1.00 54.97 89 SER A N 1
ATOM 663 C CA . SER A 1 89 ? -17.577 4.158 -0.242 1.00 54.97 89 SER 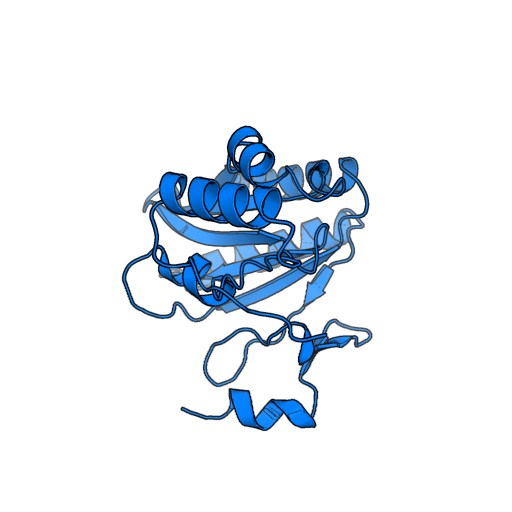A CA 1
ATOM 664 C C . SER A 1 89 ? -18.677 4.100 -1.308 1.00 54.97 89 SER A C 1
ATOM 666 O O . SER A 1 89 ? -18.847 3.070 -1.952 1.00 54.97 89 SER A O 1
ATOM 668 N N . GLU A 1 90 ? -19.372 5.211 -1.571 1.00 47.03 90 GLU A N 1
ATOM 669 C CA . GLU A 1 90 ? -20.363 5.358 -2.649 1.00 47.03 90 GLU A CA 1
ATOM 670 C C . GLU A 1 90 ? -19.753 5.156 -4.047 1.00 47.03 90 GLU A C 1
ATOM 672 O O . GLU A 1 90 ? -20.342 4.493 -4.903 1.00 47.03 90 GLU A O 1
ATOM 677 N N . ARG A 1 91 ? -18.534 5.659 -4.280 1.00 51.34 91 ARG A N 1
ATOM 678 C CA . ARG A 1 91 ? -17.834 5.504 -5.566 1.00 51.34 91 ARG A CA 1
ATOM 679 C C . ARG A 1 91 ? -17.348 4.069 -5.774 1.00 51.34 91 ARG A C 1
ATOM 681 O O . ARG A 1 91 ? -17.330 3.580 -6.901 1.00 51.34 91 ARG A O 1
ATOM 688 N N . LEU A 1 92 ? -16.988 3.387 -4.685 1.00 54.31 92 LEU A N 1
ATOM 689 C CA . LEU A 1 92 ? -16.683 1.955 -4.695 1.00 54.31 92 LEU A CA 1
ATOM 690 C C . LEU A 1 92 ? -17.961 1.132 -4.931 1.00 54.31 92 LEU A C 1
ATOM 692 O O . LEU A 1 92 ? -17.953 0.256 -5.790 1.00 54.31 92 LEU A O 1
ATOM 696 N N . LYS A 1 93 ? -19.081 1.495 -4.286 1.00 50.16 93 LYS A N 1
ATOM 697 C CA . LYS A 1 93 ? -20.415 0.885 -4.461 1.00 50.16 93 LYS A CA 1
ATOM 698 C C . LYS A 1 93 ? -20.958 0.988 -5.891 1.00 50.16 93 LYS A C 1
ATOM 700 O O . LYS A 1 93 ? -21.579 0.047 -6.374 1.00 50.16 93 LYS A O 1
ATOM 705 N N . GLN A 1 94 ? -20.691 2.075 -6.614 1.00 48.69 94 GLN A N 1
ATOM 706 C CA . GLN A 1 94 ? -21.109 2.208 -8.021 1.00 48.69 94 GLN A CA 1
ATOM 707 C C . GLN A 1 94 ? -20.337 1.280 -8.976 1.00 48.69 94 GLN A C 1
ATOM 709 O O . GLN A 1 94 ? -20.887 0.842 -9.985 1.00 48.69 94 GLN A O 1
ATOM 714 N N . ASN A 1 95 ? -19.100 0.910 -8.632 1.00 46.66 95 ASN A N 1
ATOM 715 C CA . ASN A 1 95 ? -18.349 -0.148 -9.316 1.00 46.66 95 ASN A CA 1
ATOM 716 C C . ASN A 1 95 ? -18.686 -1.555 -8.772 1.00 46.66 95 ASN A C 1
ATOM 718 O O . ASN A 1 95 ? -18.291 -2.555 -9.373 1.00 46.66 95 ASN A O 1
ATOM 722 N N . ALA A 1 96 ? -19.422 -1.634 -7.654 1.00 44.81 96 ALA A N 1
ATOM 723 C CA . ALA A 1 96 ? -19.641 -2.833 -6.846 1.00 44.81 96 ALA A CA 1
ATOM 724 C C . ALA A 1 96 ? -20.785 -3.744 -7.288 1.00 44.81 96 ALA A C 1
ATOM 726 O O . ALA A 1 96 ? -21.011 -4.770 -6.650 1.00 44.81 96 ALA A O 1
ATOM 727 N N . ALA A 1 97 ? -21.501 -3.424 -8.366 1.00 48.25 97 ALA A N 1
ATOM 728 C CA . ALA A 1 97 ? -22.673 -4.190 -8.803 1.00 48.25 97 ALA A CA 1
ATOM 729 C C . ALA A 1 97 ? -22.389 -5.668 -9.174 1.00 48.25 97 ALA A C 1
ATOM 731 O O . ALA A 1 97 ? -23.301 -6.363 -9.611 1.00 48.25 97 ALA A O 1
ATOM 732 N N . PHE A 1 98 ? -21.152 -6.156 -9.019 1.00 49.31 98 PHE A N 1
ATOM 733 C CA . PHE A 1 98 ? -20.714 -7.445 -9.543 1.00 49.31 98 PHE A CA 1
ATOM 734 C C . PHE A 1 98 ? -20.097 -8.430 -8.536 1.00 49.31 98 PHE A C 1
ATOM 736 O O . PHE A 1 98 ? -20.028 -9.595 -8.901 1.00 49.31 98 PHE A O 1
ATOM 743 N N . ASN A 1 99 ? -19.687 -8.063 -7.306 1.00 47.84 99 ASN A N 1
ATOM 744 C CA . ASN A 1 99 ? -19.082 -9.034 -6.365 1.00 47.84 99 ASN A CA 1
ATOM 745 C C . ASN A 1 99 ? -19.245 -8.652 -4.876 1.00 47.84 99 ASN A C 1
ATOM 747 O O . ASN A 1 99 ? -18.852 -7.570 -4.459 1.00 47.84 99 ASN A O 1
ATOM 751 N N . GLY A 1 100 ? -19.748 -9.562 -4.035 1.00 51.66 100 GLY A N 1
ATOM 752 C CA . GLY A 1 100 ? -19.996 -9.348 -2.593 1.00 51.66 100 GLY A CA 1
ATOM 753 C C . GLY A 1 100 ? -18.758 -9.228 -1.683 1.00 51.66 100 GLY A C 1
ATOM 754 O O . GLY A 1 100 ? -18.892 -9.352 -0.475 1.00 51.66 100 GLY A O 1
ATOM 755 N N . LEU A 1 101 ? -17.560 -9.011 -2.239 1.00 52.03 101 LEU A N 1
ATOM 756 C CA . LEU A 1 101 ? -16.288 -8.870 -1.502 1.00 52.03 101 LEU A CA 1
ATOM 757 C C . LEU A 1 101 ? -15.846 -7.399 -1.332 1.00 52.03 101 LEU A C 1
ATOM 759 O O . LEU A 1 101 ? -14.767 -7.125 -0.813 1.00 52.03 101 LEU A O 1
ATOM 763 N N . LEU A 1 102 ? -16.675 -6.445 -1.766 1.00 56.88 102 LEU A N 1
ATOM 764 C CA . LEU A 1 102 ? -16.342 -5.016 -1.845 1.00 56.88 102 LEU A CA 1
ATOM 765 C C . LEU A 1 102 ? -16.362 -4.251 -0.516 1.00 56.88 102 LEU A C 1
ATOM 767 O O . LEU A 1 102 ? -15.809 -3.157 -0.445 1.00 56.88 102 LEU A O 1
ATOM 771 N N . GLU A 1 103 ? -16.932 -4.814 0.549 1.00 57.69 103 GLU A N 1
ATOM 772 C CA . GLU A 1 103 ? -16.853 -4.217 1.896 1.00 57.69 103 GLU A CA 1
ATOM 773 C C . GLU A 1 103 ? -15.404 -4.167 2.415 1.00 57.69 103 GLU A C 1
ATOM 775 O O . GLU A 1 103 ? -15.054 -3.343 3.258 1.00 57.69 103 GLU A O 1
ATOM 780 N N . GLN A 1 104 ? -14.533 -5.007 1.848 1.00 62.53 104 GLN A N 1
ATOM 781 C CA . GLN A 1 104 ? -13.115 -5.098 2.190 1.00 62.53 104 GLN A CA 1
ATOM 782 C C . GLN A 1 104 ? -12.226 -4.244 1.273 1.00 62.53 104 GLN A C 1
ATOM 784 O O . GLN A 1 104 ? -11.032 -4.112 1.537 1.00 62.53 104 GLN A O 1
ATOM 789 N N . SER A 1 105 ? -12.787 -3.640 0.220 1.00 68.12 105 SER A N 1
ATOM 790 C CA . SER A 1 105 ? -12.023 -2.837 -0.733 1.00 68.12 105 SER A CA 1
ATOM 791 C C . SER A 1 105 ? -11.508 -1.541 -0.116 1.00 68.12 105 SER A C 1
ATOM 793 O O . SER A 1 105 ? -12.173 -0.869 0.684 1.00 68.12 105 SER A O 1
ATOM 795 N N . VAL A 1 106 ? -10.302 -1.157 -0.518 1.00 74.94 106 VAL A N 1
ATOM 796 C CA . VAL A 1 106 ? -9.636 0.055 -0.042 1.00 74.94 106 VAL A CA 1
ATOM 797 C C . VAL A 1 106 ? -9.117 0.788 -1.251 1.00 74.94 106 VAL A C 1
ATOM 799 O O . VAL A 1 106 ? -8.327 0.240 -2.000 1.00 74.94 106 VAL A O 1
ATOM 802 N N . HIS A 1 107 ? -9.516 2.046 -1.399 1.00 82.69 107 HIS A N 1
ATOM 803 C CA . HIS A 1 107 ? -8.878 2.967 -2.322 1.00 82.69 107 HIS A CA 1
ATOM 804 C C . HIS A 1 107 ? -8.547 4.239 -1.551 1.00 82.69 107 HIS A C 1
ATOM 806 O O . HIS A 1 107 ? -9.452 4.930 -1.080 1.00 82.69 107 HIS A O 1
ATOM 812 N N . ALA A 1 108 ? -7.263 4.513 -1.355 1.00 85.00 108 ALA A N 1
ATOM 813 C CA . ALA A 1 108 ? -6.808 5.632 -0.546 1.00 85.00 108 ALA A CA 1
ATOM 814 C C . ALA A 1 108 ? -5.472 6.191 -1.041 1.00 85.00 108 ALA A C 1
ATOM 816 O O . ALA A 1 108 ? -4.690 5.505 -1.698 1.00 85.00 108 ALA A O 1
ATOM 817 N N . SER A 1 109 ? -5.200 7.439 -0.691 1.00 88.25 109 SER A N 1
ATOM 818 C CA . SER A 1 109 ? -3.937 8.118 -0.956 1.00 88.25 109 SER A CA 1
ATOM 819 C C . SER A 1 109 ? -3.418 8.784 0.306 1.00 88.25 109 SER A C 1
ATOM 821 O O . SER A 1 109 ? -4.187 9.284 1.122 1.00 88.25 109 SER A O 1
ATOM 823 N N . VAL A 1 110 ? -2.098 8.805 0.457 1.00 88.25 110 VAL A N 1
ATOM 824 C CA . VAL A 1 110 ? -1.413 9.552 1.510 1.00 88.25 110 VAL A CA 1
ATOM 825 C C . VAL A 1 110 ? -0.672 10.704 0.856 1.00 88.25 110 VAL A C 1
ATOM 827 O O . VAL A 1 110 ? 0.187 10.479 0.002 1.00 88.25 110 VAL A O 1
ATOM 830 N N . THR A 1 111 ? -1.005 11.930 1.251 1.00 89.12 111 THR A N 1
ATOM 831 C CA . THR A 1 111 ? -0.396 13.159 0.737 1.00 89.12 111 THR A CA 1
ATOM 832 C C . THR A 1 111 ? 0.342 13.916 1.830 1.00 89.12 111 THR A C 1
ATOM 834 O O . THR A 1 111 ? -0.057 13.931 2.995 1.00 89.12 111 THR A O 1
ATOM 837 N N . ARG A 1 112 ? 1.434 14.583 1.465 1.00 86.12 112 ARG A N 1
ATOM 838 C CA . ARG A 1 112 ? 2.132 15.510 2.353 1.00 86.12 112 ARG A CA 1
ATOM 839 C C . ARG A 1 112 ? 1.370 16.823 2.423 1.00 86.12 112 ARG A C 1
ATOM 841 O O . ARG A 1 112 ? 1.214 17.492 1.408 1.00 86.12 112 ARG A O 1
ATOM 848 N N . GLN A 1 113 ? 0.953 17.229 3.621 1.00 82.38 113 GLN A N 1
ATOM 849 C CA . GLN A 1 113 ? 0.082 18.401 3.791 1.00 82.38 113 GLN A CA 1
ATOM 850 C C . GLN A 1 113 ? 0.705 19.699 3.260 1.00 82.38 113 GLN A C 1
ATOM 852 O O . GLN A 1 113 ? 0.012 20.518 2.670 1.00 82.38 113 GLN A O 1
ATOM 857 N N . ALA A 1 114 ? 2.017 19.872 3.433 1.00 80.44 114 ALA A N 1
ATOM 858 C CA . ALA A 1 114 ? 2.715 21.094 3.037 1.00 80.44 114 ALA A CA 1
ATOM 859 C C . ALA A 1 114 ? 2.849 21.281 1.513 1.00 80.44 114 ALA A C 1
ATOM 861 O O . ALA A 1 114 ? 3.037 22.407 1.061 1.00 80.44 114 ALA A O 1
ATOM 862 N N . SER A 1 115 ? 2.797 20.201 0.728 1.00 79.44 115 SER A N 1
ATOM 863 C CA . SER A 1 115 ? 3.091 20.233 -0.714 1.00 79.44 115 SER A CA 1
ATOM 864 C C . SER A 1 115 ? 2.040 19.554 -1.590 1.00 79.44 115 SER A C 1
ATOM 866 O O . SER A 1 115 ? 2.199 19.531 -2.807 1.00 79.44 115 SER A O 1
ATOM 868 N N . ASP A 1 116 ? 1.007 18.969 -0.982 1.00 77.88 116 ASP A N 1
ATOM 869 C CA . ASP A 1 116 ? -0.005 18.118 -1.622 1.00 77.88 116 ASP A CA 1
ATOM 870 C C . ASP A 1 116 ? 0.585 16.968 -2.464 1.00 77.88 116 ASP A C 1
ATOM 872 O O . ASP A 1 116 ? -0.036 16.418 -3.372 1.00 77.88 116 ASP A O 1
ATOM 876 N N . ARG A 1 117 ? 1.831 16.585 -2.167 1.00 82.56 117 ARG A N 1
ATOM 877 C CA . ARG A 1 117 ? 2.536 15.531 -2.889 1.00 82.56 117 ARG A CA 1
ATOM 878 C C . ARG A 1 117 ? 2.089 14.166 -2.394 1.00 82.56 117 ARG A C 1
ATOM 880 O O . ARG A 1 117 ? 2.085 13.919 -1.191 1.00 82.56 117 ARG A O 1
ATOM 887 N N . LEU A 1 118 ? 1.795 13.261 -3.321 1.00 81.06 118 LEU A N 1
ATOM 888 C CA . LEU A 1 118 ? 1.514 11.862 -3.011 1.00 81.06 118 LEU A CA 1
ATOM 889 C C . LEU A 1 118 ? 2.776 11.149 -2.505 1.00 81.06 118 LEU A C 1
ATOM 891 O O . LEU A 1 118 ? 3.804 11.130 -3.179 1.00 81.06 118 LEU A O 1
ATOM 895 N N . GLU A 1 119 ? 2.666 10.531 -1.335 1.00 86.38 119 GLU A N 1
ATOM 896 C CA . GLU A 1 119 ? 3.709 9.708 -0.710 1.00 86.38 119 GLU A CA 1
ATOM 897 C C . GLU A 1 119 ? 3.395 8.215 -0.865 1.00 86.38 119 GLU A C 1
ATOM 899 O O . GLU A 1 119 ? 4.290 7.398 -1.089 1.00 86.38 119 GLU A O 1
ATOM 904 N N . ALA A 1 120 ? 2.113 7.847 -0.789 1.00 86.50 120 ALA A N 1
ATOM 905 C CA . ALA A 1 120 ? 1.665 6.479 -1.007 1.00 86.50 120 ALA A CA 1
ATOM 906 C C . ALA A 1 120 ? 0.258 6.416 -1.607 1.00 86.50 120 ALA A C 1
ATOM 908 O O . ALA A 1 120 ? -0.569 7.306 -1.402 1.00 86.50 120 ALA A O 1
ATOM 909 N N . VAL A 1 121 ? -0.018 5.326 -2.318 1.00 84.75 121 VAL A N 1
ATOM 910 C CA . VAL A 1 121 ? -1.343 4.982 -2.841 1.00 84.75 121 VAL A CA 1
ATOM 911 C C . VAL A 1 121 ? -1.681 3.564 -2.409 1.00 84.75 121 VAL A C 1
ATOM 913 O O . VAL A 1 121 ? -0.817 2.686 -2.404 1.00 84.75 121 VAL A O 1
ATOM 916 N N . LEU A 1 122 ? -2.938 3.356 -2.038 1.00 87.31 122 LEU A N 1
ATOM 917 C CA . LEU A 1 122 ? -3.494 2.085 -1.620 1.00 87.31 122 LEU A CA 1
ATOM 918 C C . LEU A 1 122 ? -4.669 1.740 -2.517 1.00 87.31 122 LEU A C 1
ATOM 920 O O . LEU A 1 122 ? -5.602 2.535 -2.635 1.00 87.31 122 LEU A O 1
ATOM 924 N N . PHE A 1 123 ? -4.638 0.561 -3.119 1.00 80.19 123 PHE A N 1
ATOM 925 C CA . PHE A 1 123 ? -5.764 0.041 -3.883 1.00 80.19 123 PHE A CA 1
ATOM 926 C C . PHE A 1 123 ? -5.790 -1.483 -3.827 1.00 80.19 123 PHE A C 1
ATOM 928 O O . PHE A 1 123 ? -4.738 -2.118 -3.805 1.00 80.19 123 PHE A O 1
ATOM 935 N N . ASP A 1 124 ? -6.970 -2.087 -3.805 1.00 72.94 124 ASP A N 1
ATOM 936 C CA . ASP A 1 124 ? -7.130 -3.501 -4.122 1.00 72.94 124 ASP A CA 1
ATOM 937 C C . ASP A 1 124 ? -7.376 -3.691 -5.625 1.00 72.94 124 ASP A C 1
ATOM 939 O O . ASP A 1 124 ? -8.111 -2.941 -6.271 1.00 72.94 124 ASP A O 1
ATOM 943 N N . GLU A 1 125 ? -6.700 -4.676 -6.215 1.00 59.88 125 GLU A N 1
ATOM 944 C CA . GLU A 1 125 ? -6.834 -4.981 -7.639 1.00 59.88 125 GLU A CA 1
ATOM 945 C C . GLU A 1 125 ? -8.084 -5.837 -7.880 1.00 59.88 125 GLU A C 1
ATOM 947 O O . GLU A 1 125 ? -8.422 -6.701 -7.071 1.00 59.88 125 GLU A O 1
ATOM 952 N N . ARG A 1 126 ? -8.784 -5.615 -9.001 1.00 56.06 126 ARG A N 1
ATOM 953 C CA . ARG A 1 126 ? -10.089 -6.244 -9.291 1.00 56.06 126 ARG A CA 1
ATOM 954 C C . ARG A 1 126 ? -10.057 -7.773 -9.209 1.00 56.06 126 ARG A C 1
ATOM 956 O O . ARG A 1 126 ? -11.022 -8.373 -8.743 1.00 56.06 126 ARG A O 1
ATOM 963 N N . ASP A 1 127 ? -8.957 -8.385 -9.636 1.00 55.38 127 ASP A N 1
ATOM 964 C CA . ASP A 1 127 ? -8.789 -9.844 -9.640 1.00 55.38 127 ASP A CA 1
ATOM 965 C C . ASP A 1 127 ? -8.422 -10.404 -8.250 1.00 55.38 127 ASP A C 1
ATOM 967 O O . ASP A 1 127 ? -8.354 -11.616 -8.045 1.00 55.38 127 ASP A O 1
ATOM 971 N N . TYR A 1 128 ? -8.206 -9.518 -7.273 1.00 60.03 128 TYR A N 1
ATOM 972 C CA . TYR A 1 128 ? -7.661 -9.811 -5.954 1.00 60.03 128 TYR A CA 1
ATOM 973 C C . TYR A 1 128 ? -8.314 -8.952 -4.861 1.00 60.03 128 TYR A C 1
ATOM 975 O O . TYR A 1 128 ? -7.622 -8.435 -3.984 1.00 60.03 128 TYR A O 1
ATOM 983 N N . LEU A 1 129 ? -9.645 -8.826 -4.886 1.00 63.78 129 LEU A N 1
ATOM 984 C CA . LEU A 1 129 ? -10.402 -8.161 -3.817 1.00 63.78 129 LEU A CA 1
ATOM 985 C C . LEU A 1 129 ? -10.015 -8.729 -2.439 1.00 63.78 129 LEU A C 1
ATOM 987 O O . LEU A 1 129 ? -9.803 -9.936 -2.290 1.00 63.78 129 LEU A O 1
ATOM 991 N N . GLY A 1 130 ? -9.863 -7.844 -1.450 1.00 63.97 130 GLY A N 1
ATOM 992 C CA . GLY A 1 130 ? -9.309 -8.188 -0.132 1.00 63.97 130 GLY A CA 1
ATOM 993 C C . GLY A 1 130 ? -7.777 -8.278 -0.099 1.00 63.97 130 GLY A C 1
ATOM 994 O O . GLY A 1 130 ? -7.194 -8.692 0.896 1.00 63.97 130 GLY A O 1
ATOM 995 N N . ARG A 1 131 ? -7.072 -7.898 -1.171 1.00 77.69 131 ARG A N 1
ATOM 996 C CA . ARG A 1 131 ? -5.605 -7.800 -1.187 1.00 77.69 131 ARG A CA 1
ATOM 997 C C . ARG A 1 131 ? -5.198 -6.390 -1.582 1.00 77.69 131 ARG A C 1
ATOM 999 O O . ARG A 1 131 ? -5.092 -6.070 -2.762 1.00 77.69 131 ARG A O 1
ATOM 1006 N N . VAL A 1 132 ? -4.954 -5.559 -0.580 1.00 82.81 132 VAL A N 1
ATOM 1007 C CA . VAL A 1 132 ? -4.604 -4.152 -0.772 1.00 82.81 132 VAL A CA 1
ATOM 1008 C C . VAL A 1 132 ? -3.128 -4.036 -1.102 1.00 82.81 132 VAL A C 1
ATOM 1010 O O . VAL A 1 132 ? -2.276 -4.552 -0.382 1.00 82.81 132 VAL A O 1
ATOM 1013 N N . TRP A 1 133 ? -2.817 -3.349 -2.189 1.00 86.50 133 TRP A N 1
ATOM 1014 C CA . TRP A 1 133 ? -1.459 -2.995 -2.555 1.00 86.50 133 TRP A CA 1
ATOM 1015 C C . TRP A 1 133 ? -1.176 -1.591 -2.052 1.00 86.50 133 TRP A C 1
ATOM 1017 O O . TRP A 1 133 ? -1.830 -0.638 -2.468 1.00 86.50 133 TRP A O 1
ATOM 1027 N N . ILE A 1 134 ? -0.191 -1.463 -1.168 1.00 89.00 134 ILE A N 1
ATOM 1028 C CA . ILE A 1 134 ? 0.386 -0.174 -0.801 1.00 89.00 134 ILE A CA 1
ATOM 1029 C C . ILE A 1 134 ? 1.594 0.056 -1.686 1.00 89.00 134 ILE A C 1
ATOM 1031 O O . ILE A 1 134 ? 2.559 -0.701 -1.626 1.00 89.00 134 ILE A O 1
ATOM 1035 N N . THR A 1 135 ? 1.553 1.122 -2.472 1.00 86.56 135 THR A N 1
ATOM 1036 C CA . THR A 1 135 ? 2.657 1.554 -3.323 1.00 86.56 135 THR A CA 1
ATOM 1037 C C . THR A 1 135 ? 3.205 2.874 -2.804 1.00 86.56 135 THR A C 1
ATOM 1039 O O . THR A 1 135 ? 2.468 3.853 -2.710 1.00 86.56 135 THR A O 1
ATOM 1042 N N . PHE A 1 136 ? 4.497 2.910 -2.484 1.00 86.12 136 PHE A N 1
ATOM 1043 C CA . PHE A 1 136 ? 5.198 4.114 -2.039 1.00 86.12 136 PHE A CA 1
ATOM 1044 C C . PHE A 1 136 ? 5.835 4.817 -3.233 1.00 86.12 136 PHE A C 1
ATOM 1046 O O . PHE A 1 136 ? 6.513 4.182 -4.047 1.00 86.12 136 PHE A O 1
ATOM 1053 N N . LEU A 1 137 ? 5.632 6.125 -3.335 1.00 85.69 137 LEU A N 1
ATOM 1054 C CA . LEU A 1 137 ? 6.111 6.930 -4.454 1.00 85.69 137 LEU A CA 1
ATOM 1055 C C . LEU A 1 137 ? 7.456 7.600 -4.123 1.00 85.69 137 LEU A C 1
ATOM 1057 O O . LEU A 1 137 ? 7.809 7.747 -2.952 1.00 85.69 137 LEU A O 1
ATOM 1061 N N . PRO A 1 138 ? 8.235 8.019 -5.136 1.00 81.00 138 PRO A N 1
ATOM 1062 C CA . PRO A 1 138 ? 9.436 8.811 -4.913 1.00 81.00 138 PRO A CA 1
ATOM 1063 C C . PRO A 1 138 ? 9.107 10.148 -4.239 1.00 81.00 138 PRO A C 1
ATOM 1065 O O . PRO A 1 138 ? 8.250 10.902 -4.711 1.00 81.00 138 PRO A O 1
ATOM 1068 N N . SER A 1 139 ? 9.849 10.487 -3.189 1.00 83.75 139 SER A N 1
ATOM 1069 C CA . SER A 1 139 ? 9.710 11.751 -2.461 1.00 83.75 139 SER A CA 1
ATOM 1070 C C . SER A 1 139 ? 10.927 12.649 -2.673 1.00 83.75 139 SER A C 1
ATOM 1072 O O . SER A 1 139 ? 12.033 12.152 -2.886 1.00 83.75 139 SER A O 1
ATOM 1074 N N . ASP A 1 140 ? 10.722 13.966 -2.609 1.00 82.25 140 ASP A N 1
ATOM 1075 C CA . ASP A 1 140 ? 11.828 14.940 -2.612 1.00 82.25 140 ASP A CA 1
ATOM 1076 C C . ASP A 1 140 ? 12.579 14.938 -1.274 1.00 82.2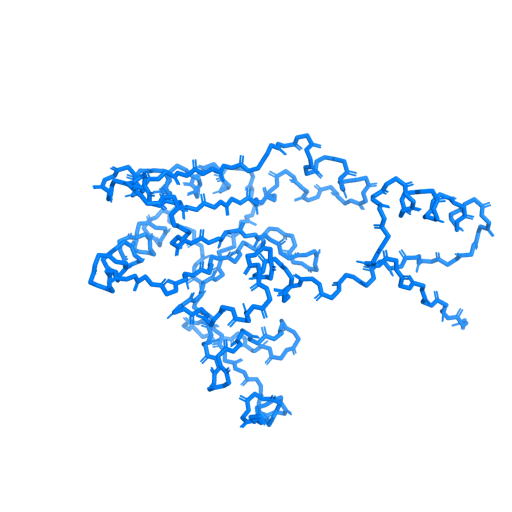5 140 ASP A C 1
ATOM 1078 O O . ASP A 1 140 ? 13.733 15.356 -1.211 1.00 82.25 140 ASP A O 1
ATOM 1082 N N . ASP A 1 141 ? 11.940 14.421 -0.220 1.00 86.62 141 ASP A N 1
ATOM 1083 C CA . ASP A 1 141 ? 12.569 14.101 1.055 1.00 86.62 141 ASP A CA 1
ATOM 1084 C C . ASP A 1 141 ? 12.642 12.570 1.223 1.00 86.62 141 ASP A C 1
ATOM 1086 O O . ASP A 1 141 ? 11.762 11.944 1.831 1.00 86.62 141 ASP A O 1
ATOM 1090 N N . PRO A 1 142 ? 13.681 11.923 0.661 1.00 84.56 142 PRO A N 1
ATOM 1091 C CA . PRO A 1 142 ? 13.801 10.470 0.678 1.00 84.56 142 PRO A CA 1
ATOM 1092 C C . PRO A 1 142 ? 14.020 9.904 2.087 1.00 84.56 142 PRO A C 1
ATOM 1094 O O . PRO A 1 142 ? 13.717 8.732 2.320 1.00 84.56 142 PRO A O 1
ATOM 1097 N N . VAL A 1 143 ? 14.530 10.705 3.030 1.00 88.75 143 VAL A N 1
ATOM 1098 C CA . VAL A 1 143 ? 14.760 10.268 4.413 1.00 88.75 143 VAL A CA 1
ATOM 1099 C C . VAL A 1 143 ? 13.427 10.162 5.142 1.00 88.75 143 VAL A C 1
ATOM 1101 O O . VAL A 1 143 ? 13.113 9.094 5.670 1.00 88.75 143 VAL A O 1
ATOM 1104 N N . SER A 1 144 ? 12.609 11.215 5.104 1.00 87.94 144 SER A N 1
ATOM 1105 C CA . SER A 1 144 ? 11.283 11.195 5.730 1.00 87.94 144 SER A CA 1
ATOM 1106 C C . SER A 1 144 ? 10.367 10.152 5.090 1.00 87.94 144 SER A C 1
ATOM 1108 O O . SER A 1 144 ? 9.673 9.425 5.797 1.00 87.94 144 SER A O 1
ATOM 1110 N N . ALA A 1 145 ? 10.407 9.998 3.762 1.00 87.12 145 ALA A N 1
ATOM 1111 C CA . ALA A 1 145 ? 9.623 8.971 3.071 1.00 87.12 145 ALA A CA 1
ATOM 1112 C C . ALA A 1 145 ? 10.037 7.544 3.462 1.00 87.12 145 ALA A C 1
ATOM 1114 O O . ALA A 1 145 ? 9.182 6.674 3.650 1.00 87.12 145 ALA A O 1
ATOM 1115 N N . LYS A 1 146 ? 11.343 7.296 3.641 1.00 87.44 146 LYS A N 1
ATOM 1116 C CA . LYS A 1 146 ? 11.844 6.015 4.150 1.00 87.44 146 LYS A CA 1
ATOM 1117 C C . LYS A 1 146 ? 11.342 5.749 5.572 1.00 87.44 146 LYS A C 1
ATOM 1119 O O . LYS A 1 146 ? 10.848 4.652 5.820 1.00 87.44 146 LYS A O 1
ATOM 1124 N N . ILE A 1 147 ? 11.427 6.737 6.467 1.00 90.94 147 ILE A N 1
ATOM 1125 C CA . ILE A 1 147 ? 10.957 6.623 7.858 1.00 90.94 147 ILE A CA 1
ATOM 1126 C C . ILE A 1 147 ? 9.455 6.329 7.898 1.00 90.94 147 ILE A C 1
ATOM 1128 O O . ILE A 1 147 ? 9.044 5.371 8.554 1.00 90.94 147 ILE A O 1
ATOM 1132 N N . PHE A 1 148 ? 8.649 7.095 7.155 1.00 92.56 148 PHE A N 1
ATOM 1133 C CA . PHE A 1 148 ? 7.208 6.876 7.035 1.00 92.56 148 PHE A CA 1
ATOM 1134 C C . PHE A 1 148 ? 6.897 5.448 6.572 1.00 92.56 148 PHE A C 1
ATOM 1136 O O . PHE A 1 148 ? 6.123 4.742 7.218 1.00 92.56 148 PHE A O 1
ATOM 1143 N N . ARG A 1 149 ? 7.543 4.994 5.491 1.00 92.75 149 ARG A N 1
ATOM 1144 C CA . ARG A 1 149 ? 7.367 3.640 4.956 1.00 92.75 149 ARG A CA 1
ATOM 1145 C C . ARG A 1 149 ? 7.708 2.567 5.985 1.00 92.75 149 ARG A C 1
ATOM 1147 O O . ARG A 1 149 ? 6.913 1.656 6.193 1.00 92.75 149 ARG A O 1
ATOM 1154 N N . GLU A 1 150 ? 8.880 2.653 6.607 1.00 91.62 150 GLU A N 1
ATOM 1155 C CA . GLU A 1 150 ? 9.350 1.651 7.571 1.00 91.62 150 GLU A CA 1
ATOM 1156 C C . GLU A 1 150 ? 8.433 1.584 8.794 1.00 91.62 150 GLU A C 1
ATOM 1158 O O . GLU A 1 150 ? 8.015 0.494 9.187 1.00 91.62 150 GLU A O 1
ATOM 1163 N N . ARG A 1 151 ? 8.035 2.742 9.337 1.00 94.44 151 ARG A N 1
ATOM 1164 C CA . ARG A 1 151 ? 7.086 2.827 10.455 1.00 94.44 151 ARG A CA 1
ATOM 1165 C C . ARG A 1 151 ? 5.720 2.269 10.087 1.00 94.44 151 ARG A C 1
ATOM 1167 O O . ARG A 1 151 ? 5.154 1.507 10.869 1.00 94.44 151 ARG A O 1
ATOM 1174 N N . LEU A 1 152 ? 5.200 2.615 8.909 1.00 94.25 152 LEU A N 1
ATOM 1175 C CA . LEU A 1 152 ? 3.903 2.128 8.451 1.00 94.25 152 LEU A CA 1
ATOM 1176 C C . LEU A 1 152 ? 3.908 0.604 8.319 1.00 94.25 152 LEU A C 1
ATOM 1178 O O . LEU A 1 152 ? 3.081 -0.065 8.932 1.00 94.25 152 LEU A O 1
ATOM 1182 N N . VAL A 1 153 ? 4.875 0.046 7.589 1.00 92.00 153 VAL A N 1
ATOM 1183 C CA . VAL A 1 153 ? 4.990 -1.407 7.392 1.00 92.00 153 VAL A CA 1
ATOM 1184 C C . VAL A 1 153 ? 5.168 -2.130 8.726 1.00 92.00 153 VAL A C 1
ATOM 1186 O O . VAL A 1 153 ? 4.544 -3.166 8.955 1.00 92.00 153 VAL A O 1
ATOM 1189 N N . GLN A 1 154 ? 5.972 -1.578 9.638 1.00 92.94 154 GLN A N 1
ATOM 1190 C CA . GLN A 1 154 ? 6.147 -2.151 10.968 1.00 92.94 154 GLN A CA 1
ATOM 1191 C C . GLN A 1 154 ? 4.838 -2.148 11.770 1.00 92.94 154 GLN A C 1
ATOM 1193 O O . GLN A 1 154 ? 4.483 -3.185 12.330 1.00 92.94 154 GLN A O 1
ATOM 1198 N N . LYS A 1 155 ? 4.099 -1.029 11.821 1.00 95.06 155 LYS A N 1
ATOM 1199 C CA . LYS A 1 155 ? 2.830 -0.964 12.568 1.00 95.06 155 LYS A CA 1
ATOM 1200 C C . LYS A 1 155 ? 1.752 -1.872 11.963 1.00 95.06 155 LYS A C 1
ATOM 1202 O O . LYS A 1 155 ? 1.025 -2.498 12.725 1.00 95.06 155 LYS A O 1
ATOM 1207 N N . VAL A 1 156 ? 1.687 -2.008 10.635 1.00 93.88 156 VAL A N 1
ATOM 1208 C CA . VAL A 1 156 ? 0.764 -2.952 9.969 1.00 93.88 156 VAL A CA 1
ATOM 1209 C C . VAL A 1 156 ? 1.109 -4.403 10.329 1.00 93.88 156 VAL A C 1
ATOM 1211 O O . VAL A 1 156 ? 0.227 -5.181 10.675 1.00 93.88 156 VAL A O 1
ATOM 1214 N N . ARG A 1 157 ? 2.394 -4.781 10.321 1.00 91.50 157 ARG A N 1
ATOM 1215 C CA . ARG A 1 157 ? 2.808 -6.128 10.758 1.00 91.50 157 ARG A CA 1
ATOM 1216 C C . ARG A 1 157 ? 2.441 -6.388 12.221 1.00 91.50 157 ARG A C 1
ATOM 1218 O O . ARG A 1 157 ? 1.949 -7.462 12.552 1.00 91.50 157 ARG A O 1
ATOM 1225 N N . LEU A 1 158 ? 2.649 -5.400 13.093 1.00 94.88 158 LEU A N 1
ATOM 1226 C CA . LEU A 1 158 ? 2.311 -5.498 14.517 1.00 94.88 158 LEU A CA 1
ATOM 1227 C C . LEU A 1 158 ? 0.801 -5.561 14.780 1.00 94.88 158 LEU A C 1
ATOM 1229 O O . LEU A 1 158 ? 0.401 -6.085 15.815 1.00 94.88 158 LEU A O 1
ATOM 1233 N N . SER A 1 159 ? -0.037 -5.077 13.859 1.00 93.50 159 SER A N 1
ATOM 1234 C CA . SER A 1 159 ? -1.493 -5.206 13.968 1.00 93.50 159 SER A CA 1
ATOM 1235 C C . SER A 1 159 ? -2.012 -6.599 13.592 1.00 93.50 159 SER A C 1
ATOM 1237 O O . SER A 1 159 ? -3.220 -6.811 13.595 1.00 93.50 159 SER A O 1
ATOM 1239 N N . GLY A 1 160 ? -1.124 -7.541 13.250 1.00 91.62 160 GLY A N 1
ATOM 1240 C CA . GLY A 1 160 ? -1.474 -8.922 12.909 1.00 91.62 160 GLY A CA 1
ATOM 1241 C C . GLY A 1 160 ? -1.940 -9.127 11.466 1.00 91.62 160 GLY A C 1
ATOM 1242 O O . GLY A 1 160 ? -2.315 -10.241 11.111 1.00 91.62 160 GLY A O 1
ATOM 1243 N N . LEU A 1 161 ? -1.901 -8.086 10.625 1.00 91.69 161 LEU A N 1
ATOM 1244 C CA . LEU A 1 161 ? -2.268 -8.197 9.215 1.00 91.69 161 LEU A CA 1
ATOM 1245 C C . LEU A 1 161 ? -1.135 -8.845 8.418 1.00 91.69 161 LEU A C 1
ATOM 1247 O O . LEU A 1 161 ? 0.026 -8.421 8.488 1.00 91.69 161 LEU A O 1
ATOM 1251 N N . GLU A 1 162 ? -1.475 -9.848 7.609 1.00 89.62 162 GLU A N 1
ATOM 1252 C CA . GLU A 1 162 ? -0.500 -10.477 6.725 1.00 89.62 162 GLU A CA 1
ATOM 1253 C C . GLU A 1 162 ? 0.021 -9.444 5.716 1.00 89.62 162 GLU A C 1
ATOM 1255 O O . GLU A 1 162 ? -0.733 -8.900 4.907 1.00 89.62 162 GLU A O 1
ATOM 1260 N N . THR A 1 163 ? 1.329 -9.188 5.775 1.00 89.81 163 THR A N 1
ATOM 1261 C CA . THR A 1 163 ? 2.007 -8.147 4.999 1.00 89.81 163 THR A CA 1
ATOM 1262 C C . THR A 1 163 ? 3.169 -8.755 4.229 1.00 89.81 163 THR A C 1
ATOM 1264 O O . THR A 1 163 ? 4.176 -9.143 4.822 1.00 89.81 163 THR A O 1
ATOM 1267 N N . LEU A 1 164 ? 3.039 -8.805 2.907 1.00 87.12 164 LEU A N 1
ATOM 1268 C CA . LEU A 1 164 ? 3.986 -9.432 1.990 1.00 87.12 164 LEU A CA 1
ATOM 1269 C C . LEU A 1 164 ? 4.650 -8.365 1.123 1.00 87.12 164 LEU A C 1
ATOM 1271 O O . LEU A 1 164 ? 3.970 -7.523 0.540 1.00 87.12 164 LEU A O 1
ATOM 1275 N N . GLU A 1 165 ? 5.973 -8.394 1.022 1.00 86.00 165 GLU A N 1
ATOM 1276 C CA . GLU A 1 165 ? 6.704 -7.466 0.158 1.00 86.00 165 GLU A CA 1
ATOM 1277 C C . GLU A 1 165 ? 6.545 -7.847 -1.321 1.00 86.00 165 GLU A C 1
ATOM 1279 O O . GLU A 1 165 ? 6.521 -9.031 -1.676 1.00 86.00 165 GLU A O 1
ATOM 1284 N N . LEU A 1 166 ? 6.406 -6.833 -2.180 1.00 85.56 166 LEU A N 1
ATOM 1285 C CA . LEU A 1 166 ? 6.368 -6.982 -3.631 1.00 85.56 166 LEU A CA 1
ATOM 1286 C C . LEU A 1 166 ? 7.702 -6.507 -4.222 1.00 85.56 166 LEU A C 1
ATOM 1288 O O . LEU A 1 166 ? 8.165 -5.417 -3.871 1.00 85.56 166 LEU A O 1
ATOM 1292 N N . PRO A 1 167 ? 8.313 -7.270 -5.144 1.00 82.38 167 PRO A N 1
ATOM 1293 C CA . PRO A 1 167 ? 9.565 -6.854 -5.752 1.00 82.38 167 PRO A CA 1
ATOM 1294 C C . PRO A 1 167 ? 9.340 -5.649 -6.673 1.00 82.38 167 PRO A C 1
ATOM 1296 O O . PRO A 1 167 ? 8.376 -5.600 -7.439 1.00 82.38 167 PRO A O 1
ATOM 1299 N N . ILE A 1 168 ? 10.256 -4.682 -6.613 1.00 83.38 168 ILE A N 1
ATOM 1300 C CA . ILE A 1 168 ? 10.333 -3.588 -7.586 1.00 83.38 168 ILE A CA 1
ATOM 1301 C C . ILE A 1 168 ? 11.268 -4.018 -8.709 1.00 83.38 168 ILE A C 1
ATOM 1303 O O . ILE A 1 168 ? 12.424 -4.367 -8.464 1.00 83.38 168 ILE A O 1
ATOM 1307 N N . MET A 1 169 ? 10.779 -3.987 -9.944 1.00 85.12 169 MET A N 1
ATOM 1308 C CA . MET A 1 169 ? 11.533 -4.511 -11.076 1.00 85.12 169 MET A CA 1
ATOM 1309 C C . MET A 1 169 ? 12.602 -3.542 -11.592 1.00 85.12 169 MET A C 1
ATOM 1311 O O . MET A 1 169 ? 12.478 -2.332 -11.390 1.00 85.12 169 MET A O 1
ATOM 1315 N N . PRO A 1 170 ? 13.640 -4.025 -12.308 1.00 81.88 170 PRO A N 1
ATOM 1316 C CA . PRO A 1 170 ? 14.713 -3.174 -12.835 1.00 81.88 170 PRO A CA 1
ATOM 1317 C C . PRO A 1 170 ? 14.237 -2.054 -13.770 1.00 81.88 170 PRO A C 1
ATOM 1319 O O . PRO A 1 170 ? 14.803 -0.959 -13.772 1.00 81.88 170 PRO A O 1
ATOM 1322 N N . ASN A 1 171 ? 13.186 -2.300 -14.556 1.00 78.75 171 ASN A N 1
ATOM 1323 C CA . ASN A 1 171 ? 12.531 -1.281 -15.384 1.00 78.75 171 ASN A CA 1
ATOM 1324 C C . ASN A 1 171 ? 11.714 -0.253 -14.557 1.00 78.75 171 ASN A C 1
ATOM 1326 O O . ASN A 1 171 ? 11.257 0.761 -15.091 1.00 78.75 171 ASN A O 1
ATOM 1330 N N . GLY A 1 172 ? 11.572 -0.480 -13.250 1.00 76.44 172 GLY A N 1
ATOM 1331 C CA . GLY A 1 172 ? 10.819 0.340 -12.312 1.00 76.44 172 GLY A CA 1
ATOM 1332 C C . GLY A 1 172 ? 9.319 0.065 -12.309 1.00 76.44 172 GLY A C 1
ATOM 1333 O O . GLY A 1 172 ? 8.573 0.937 -11.878 1.00 76.44 172 GLY A O 1
ATOM 1334 N N . SER A 1 173 ? 8.855 -1.080 -12.816 1.00 78.56 173 SER A N 1
ATOM 1335 C CA . SER A 1 173 ? 7.455 -1.497 -12.705 1.00 78.56 173 SER A CA 1
ATOM 1336 C C . SER A 1 173 ? 7.225 -2.414 -11.501 1.00 78.56 173 SER A C 1
ATOM 1338 O O . SER A 1 173 ? 8.158 -2.994 -10.945 1.00 78.56 173 SER A O 1
ATOM 1340 N N . LEU A 1 174 ? 5.956 -2.581 -11.128 1.00 79.00 174 LEU A N 1
ATOM 1341 C CA . LEU A 1 174 ? 5.521 -3.722 -10.324 1.00 79.00 174 LEU A CA 1
ATOM 1342 C C . LEU A 1 174 ? 5.243 -4.908 -11.252 1.00 79.00 174 LEU A C 1
ATOM 1344 O O . LEU A 1 174 ? 4.750 -4.688 -12.365 1.00 79.00 174 LEU A O 1
ATOM 1348 N N . PRO A 1 175 ? 5.550 -6.146 -10.842 1.00 80.88 175 PRO A N 1
ATOM 1349 C CA . PRO A 1 175 ? 5.146 -7.313 -11.603 1.00 80.88 175 PRO A CA 1
ATOM 1350 C C . PRO A 1 175 ? 3.638 -7.478 -11.620 1.00 80.88 175 PRO A C 1
ATOM 1352 O O . PRO A 1 175 ? 2.936 -7.115 -10.674 1.00 80.88 175 PRO A O 1
ATOM 1355 N N . GLN A 1 176 ? 3.152 -8.095 -12.688 1.00 79.69 176 GLN A N 1
ATOM 1356 C CA . GLN A 1 176 ? 1.775 -8.546 -12.747 1.00 79.69 176 GLN A CA 1
ATOM 1357 C C . GLN A 1 176 ? 1.549 -9.690 -11.752 1.00 79.69 176 GLN A C 1
ATOM 1359 O O . GLN A 1 176 ? 2.435 -10.529 -11.576 1.00 79.69 176 GLN A O 1
ATOM 1364 N N . PRO A 1 177 ? 0.350 -9.800 -11.161 1.00 77.75 177 PRO A N 1
ATOM 1365 C CA . PRO A 1 177 ? 0.037 -10.881 -10.231 1.00 77.75 177 PRO A CA 1
ATOM 1366 C C . PRO A 1 177 ? 0.278 -12.287 -10.790 1.00 77.75 177 PRO A C 1
ATOM 1368 O O . PRO A 1 177 ? 0.726 -13.163 -10.058 1.00 77.75 177 PRO A O 1
ATOM 1371 N N . ALA A 1 178 ? 0.011 -12.494 -12.084 1.00 80.06 178 ALA A N 1
ATOM 1372 C CA . ALA A 1 178 ? 0.221 -13.772 -12.764 1.00 80.06 178 ALA A CA 1
ATOM 1373 C C . ALA A 1 178 ? 1.703 -14.168 -12.875 1.00 80.06 178 ALA A C 1
ATOM 1375 O O . ALA A 1 178 ? 2.010 -15.342 -13.049 1.00 80.06 178 ALA A O 1
ATOM 1376 N N . ASP A 1 179 ? 2.612 -13.199 -12.757 1.00 83.62 179 ASP A N 1
ATOM 1377 C CA . ASP A 1 179 ? 4.051 -13.418 -12.838 1.00 83.62 179 ASP A CA 1
ATOM 1378 C C . ASP A 1 179 ? 4.688 -13.624 -11.450 1.00 83.62 179 ASP A C 1
ATOM 1380 O O . ASP A 1 179 ? 5.897 -13.845 -11.374 1.00 83.62 179 ASP A O 1
ATOM 1384 N N . LEU A 1 180 ? 3.914 -13.544 -10.358 1.00 82.81 180 LEU A N 1
ATOM 1385 C CA . LEU A 1 180 ? 4.408 -13.606 -8.980 1.00 82.81 180 LEU A CA 1
ATOM 1386 C C . LEU A 1 180 ? 4.225 -14.993 -8.346 1.00 82.81 180 LEU A C 1
ATOM 1388 O O . LEU A 1 180 ? 3.117 -15.519 -8.251 1.00 82.81 180 LEU A O 1
ATOM 1392 N N . ASN A 1 181 ? 5.307 -15.518 -7.774 1.00 86.25 181 ASN A N 1
ATOM 1393 C CA . ASN A 1 181 ? 5.321 -16.703 -6.923 1.00 86.25 181 ASN A CA 1
ATOM 1394 C C . ASN A 1 181 ? 5.431 -16.297 -5.451 1.00 86.25 181 ASN A C 1
ATOM 1396 O O . ASN A 1 181 ? 6.280 -15.481 -5.087 1.00 86.25 181 ASN A O 1
ATOM 1400 N N . ARG A 1 182 ? 4.583 -16.871 -4.589 1.00 83.31 182 ARG A N 1
ATOM 1401 C CA . ARG A 1 182 ? 4.654 -16.638 -3.138 1.00 83.31 182 ARG A CA 1
ATOM 1402 C C . ARG A 1 182 ? 5.899 -17.318 -2.564 1.00 83.31 182 ARG A C 1
ATOM 1404 O O . ARG A 1 182 ? 6.151 -18.486 -2.850 1.00 83.31 182 ARG A O 1
ATOM 1411 N N . THR A 1 183 ? 6.637 -16.598 -1.731 1.00 85.31 183 THR A N 1
ATOM 1412 C CA . THR A 1 183 ? 7.776 -17.091 -0.946 1.00 85.31 183 THR A CA 1
ATOM 1413 C C . THR A 1 183 ? 7.448 -16.978 0.551 1.00 85.31 183 THR A C 1
ATOM 1415 O O . THR A 1 183 ? 6.419 -16.389 0.899 1.00 85.31 183 THR A O 1
ATOM 1418 N N . PRO A 1 184 ? 8.275 -17.528 1.460 1.00 81.69 184 PRO A N 1
ATOM 1419 C CA . PRO A 1 184 ? 8.092 -17.313 2.897 1.00 81.69 184 PRO A CA 1
ATOM 1420 C C . PRO A 1 184 ? 8.112 -15.831 3.305 1.00 81.69 184 PRO A C 1
ATOM 1422 O O . PRO A 1 184 ? 7.378 -15.445 4.209 1.00 81.69 184 PRO A O 1
ATOM 1425 N N . ASP A 1 185 ? 8.898 -15.007 2.605 1.00 76.75 185 ASP A N 1
ATOM 1426 C CA . ASP A 1 185 ? 9.139 -13.602 2.962 1.00 76.75 185 ASP A CA 1
ATOM 1427 C C . ASP A 1 185 ? 8.313 -12.595 2.134 1.00 76.75 185 ASP A C 1
ATOM 1429 O O . ASP A 1 185 ? 8.331 -11.394 2.404 1.00 76.75 185 ASP A O 1
ATOM 1433 N N . GLY A 1 186 ? 7.575 -13.052 1.116 1.00 85.25 186 GLY A N 1
ATOM 1434 C CA . GLY A 1 186 ? 6.815 -12.171 0.231 1.00 85.25 186 GLY A CA 1
ATOM 1435 C C . GLY A 1 186 ? 6.532 -12.790 -1.131 1.00 85.25 186 GLY A C 1
ATOM 1436 O O . GLY A 1 186 ? 5.942 -13.870 -1.232 1.00 85.25 186 GLY A O 1
ATOM 1437 N N . TYR A 1 187 ? 6.934 -12.084 -2.186 1.00 86.75 187 TYR A N 1
ATOM 1438 C CA . TYR A 1 187 ? 6.820 -12.552 -3.561 1.00 86.75 187 TYR A CA 1
ATOM 1439 C C . TYR A 1 187 ? 8.139 -12.461 -4.325 1.00 86.75 187 TYR A C 1
ATOM 1441 O O . TYR A 1 187 ? 8.925 -11.536 -4.139 1.00 86.75 187 TYR A O 1
ATOM 1449 N N . ALA A 1 188 ? 8.331 -13.399 -5.247 1.00 87.50 188 ALA A N 1
ATOM 1450 C CA . ALA A 1 188 ? 9.371 -13.359 -6.265 1.00 87.50 188 ALA A CA 1
ATOM 1451 C C . ALA A 1 188 ? 8.733 -13.425 -7.656 1.00 87.50 188 ALA A C 1
ATOM 1453 O O . ALA A 1 188 ? 7.668 -14.021 -7.826 1.00 87.50 188 ALA A O 1
ATOM 1454 N N . VAL A 1 189 ? 9.379 -12.828 -8.656 1.00 86.06 189 VAL A N 1
ATOM 1455 C CA . VAL A 1 189 ? 8.960 -13.002 -10.052 1.00 86.06 189 VAL A CA 1
ATOM 1456 C C . VAL A 1 189 ? 9.319 -14.413 -10.508 1.00 86.06 189 VAL A C 1
ATOM 1458 O O . VAL A 1 189 ? 10.375 -14.939 -10.163 1.00 86.06 189 VAL A O 1
ATOM 1461 N N . SER A 1 190 ? 8.418 -15.050 -11.248 1.00 87.62 190 SER A N 1
ATOM 1462 C CA . SER A 1 190 ? 8.680 -16.339 -11.882 1.00 87.62 190 SER A CA 1
ATOM 1463 C C . SER A 1 190 ? 9.793 -16.210 -12.923 1.00 87.62 190 SER A C 1
ATOM 1465 O O . SER A 1 190 ? 9.824 -15.255 -13.700 1.00 87.62 190 SER A O 1
ATOM 1467 N N . SER A 1 191 ? 10.684 -17.200 -12.983 1.00 87.88 191 SER A N 1
ATOM 1468 C CA . SER A 1 191 ? 11.800 -17.219 -13.939 1.00 87.88 191 SER A CA 1
ATOM 1469 C C . SER A 1 191 ? 11.336 -17.097 -15.397 1.00 87.88 191 SER A C 1
ATOM 1471 O O . SER A 1 191 ? 11.998 -16.468 -16.217 1.00 87.88 191 SER A O 1
ATOM 1473 N N . GLU A 1 192 ? 10.158 -17.635 -15.717 1.00 87.62 192 GLU A N 1
ATOM 1474 C CA . GLU A 1 192 ? 9.536 -17.553 -17.044 1.00 87.62 192 GLU A CA 1
ATOM 1475 C C . GLU A 1 192 ? 9.138 -16.119 -17.433 1.00 87.62 192 GLU A C 1
ATOM 1477 O O . GLU A 1 192 ? 9.125 -15.768 -18.615 1.00 87.62 192 GLU A O 1
ATOM 1482 N N . ALA A 1 193 ? 8.833 -15.271 -16.448 1.00 86.12 193 ALA A N 1
ATOM 1483 C CA . ALA A 1 193 ? 8.399 -13.897 -16.659 1.00 86.12 193 ALA A CA 1
ATOM 1484 C C . ALA A 1 193 ? 9.519 -12.861 -16.501 1.00 86.12 193 ALA A C 1
ATOM 1486 O O . ALA A 1 193 ? 9.331 -11.722 -16.927 1.00 86.12 193 ALA A O 1
ATOM 1487 N N . GLU A 1 194 ? 10.675 -13.225 -15.931 1.00 85.00 194 GLU A N 1
ATOM 1488 C CA . GLU A 1 194 ? 11.773 -12.293 -15.634 1.00 85.00 194 GLU A CA 1
ATOM 1489 C C . GLU A 1 194 ? 12.143 -11.420 -16.837 1.00 85.00 194 GLU A C 1
ATOM 1491 O O . GLU A 1 194 ? 12.208 -10.197 -16.716 1.00 85.00 194 GLU A O 1
ATOM 1496 N N . SER A 1 195 ? 12.295 -12.021 -18.022 1.00 86.62 195 SER A N 1
ATOM 1497 C CA . SER A 1 195 ? 12.696 -11.312 -19.248 1.00 86.62 195 SER A CA 1
ATOM 1498 C C . SER A 1 195 ? 11.809 -10.106 -19.599 1.00 86.62 195 SER A C 1
ATOM 1500 O O . SER A 1 195 ? 12.319 -9.112 -20.122 1.00 86.62 195 SER A O 1
ATOM 1502 N N . LYS A 1 196 ? 10.516 -10.128 -19.237 1.00 84.56 196 LYS A N 1
ATOM 1503 C CA . LYS A 1 196 ? 9.563 -9.022 -19.457 1.00 84.56 196 LYS A CA 1
ATOM 1504 C C . LYS A 1 196 ? 9.967 -7.739 -18.720 1.00 84.56 196 LYS A C 1
ATOM 1506 O O . LYS A 1 196 ? 9.603 -6.643 -19.137 1.00 84.56 196 LYS A O 1
ATOM 1511 N N . TYR A 1 197 ? 10.709 -7.875 -17.625 1.00 82.44 197 TYR A N 1
ATOM 1512 C CA . TYR A 1 197 ? 10.989 -6.807 -16.668 1.00 82.44 197 TYR A CA 1
ATOM 1513 C C . TYR A 1 197 ? 12.416 -6.246 -16.744 1.00 82.44 197 TYR A C 1
ATOM 1515 O O . TYR A 1 197 ? 12.730 -5.254 -16.080 1.00 82.44 197 TYR A O 1
ATOM 1523 N N . TYR A 1 198 ? 13.272 -6.856 -17.569 1.00 79.62 198 TYR A N 1
ATOM 1524 C CA . TYR A 1 198 ? 14.633 -6.384 -17.852 1.00 79.62 198 TYR A CA 1
ATOM 1525 C C . TYR A 1 198 ? 14.740 -5.577 -19.156 1.00 79.62 198 TYR A C 1
ATOM 1527 O O . TYR A 1 198 ? 15.756 -4.916 -19.377 1.00 79.62 198 TYR A O 1
ATOM 1535 N N . ALA A 1 199 ? 13.710 -5.594 -20.007 1.00 64.31 199 ALA A N 1
ATOM 1536 C CA . ALA A 1 199 ? 13.669 -4.787 -21.223 1.00 64.31 199 ALA A CA 1
ATOM 1537 C C . ALA A 1 199 ? 13.471 -3.294 -20.885 1.00 64.31 199 ALA A C 1
ATOM 1539 O O . ALA A 1 199 ? 12.605 -2.944 -20.079 1.00 64.31 199 ALA A O 1
ATOM 1540 N N . ARG A 1 200 ? 14.308 -2.431 -21.476 1.00 55.75 200 ARG A N 1
ATOM 1541 C CA . ARG A 1 200 ? 14.252 -0.965 -21.352 1.00 55.75 200 ARG A CA 1
ATOM 1542 C C . ARG A 1 200 ? 13.506 -0.334 -22.514 1.00 55.75 200 ARG A C 1
ATOM 1544 O O . ARG A 1 200 ? 13.729 -0.796 -23.652 1.00 55.75 200 ARG A O 1
#

Radius of gyration: 18.14 Å; chains: 1; bounding box: 44×42×44 Å

Sequence (200 aa):
MNKTYIDVSGRAPTVQAKILRLLHERGKVEATIISSDSSRALAGCGGKHVRPAAAFKIVLTSEADRTVLLSVIEGVSREEGLRLEVSDSERLKQNAAFNGLLEQSVHASVTRQASDRLEAVLFDERDYLGRVWITFLPSDDPVSAKIFRERLVQKVRLSGLETLELPIMPNGSLPQPADLNRTPDGYAVSSEAESKYYAR